Protein AF-A0A017STV8-F1 (afdb_monomer)

Foldseek 3Di:
DDPVVVVVVVVVVVVVVVVVVVVVCVVPDDDDPPPDDDDDDDDDDDDDDDDDDDDDDDDDDDDDDDDDPPDDPVVVVVVVVVPPDDDDDDDDPDDPPPPDPDPDDPPPPPDCCVVVLQADPLLVVLLVLLVLLQLDVQLLVQLCVVLVHDADPVLSVQLNVLSVVLSVQLVVLSVCVSVVVDDPVRSSVSSVVSSVSSLVSQCVSRVHDSVSSSVSSNVSDDD

Secondary structure (DSSP, 8-state):
--HHHHHHHHHHHHHHHHHHHHHHHHHHSPPPP---------------------------------------HHHHHHHHHHS---S--PPPP------PPPPPPPPTT--THHHHH-S-HHHHHHHHHHHTT---HHHHHHHHHHHT-PPPHHHHHHHHHHHHHHHHHHHHHHHHHHTTSS-HHHHHHHHHHHHHHHHHHHHHHHTS-HHHHHHHHHTSS--

Sequence (223 aa):
MSERRRELVIGAVVVVAVLGGIAVWRAVAPEPMATGGAEETQGAAGRPGDRGGGRQDRGSEVGRGAGVEQESAADREERARKEAAPPGEAVPPEEPMIHMPAPPPPEEGAGDDFKESGVTRPLFDAKVALEGLMPSPARVDGAAKKLGKPLDEAARAKLKAAFDKHDEEAAQALASFRLKELSEEQAKRAVQAAEERYLKAAAEVFGSPAAEVKKALEEALPR

Radius of gyration: 33.88 Å; Cα contacts (8 Å, |Δi|>4): 123; chains: 1; bounding box: 46×96×99 Å

Mean predicted aligned error: 20.86 Å

Solvent-accessible surface area (backbone atoms only — not comparable to full-atom values): 14043 Å² total; pe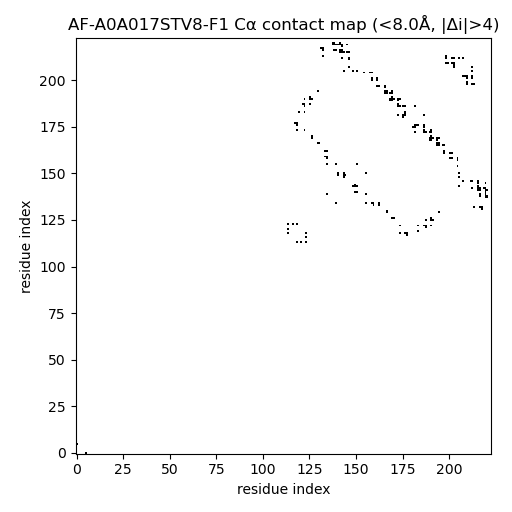r-residue (Å²): 132,59,70,72,59,52,54,53,50,53,53,51,52,51,52,50,52,53,53,50,51,51,52,52,46,63,73,67,52,74,79,77,78,80,82,76,76,86,84,91,75,91,81,80,91,85,85,90,84,84,91,83,87,80,87,84,86,87,78,89,85,87,82,88,79,82,90,74,85,80,79,52,77,66,62,58,56,57,53,60,65,71,74,70,73,83,89,85,79,82,84,75,82,81,71,82,77,76,81,70,75,76,73,77,76,76,61,92,84,77,53,65,63,58,74,72,60,72,58,55,67,74,50,49,54,53,50,50,56,49,58,64,57,58,74,42,73,65,29,49,51,34,19,20,60,74,70,75,43,85,72,56,70,69,50,50,51,50,47,40,55,42,42,57,52,27,52,48,53,25,50,51,27,53,50,36,32,70,72,64,77,32,53,72,71,55,23,42,50,44,32,52,50,22,44,52,51,31,36,48,53,42,12,62,69,67,71,42,59,40,70,59,46,50,51,28,37,61,65,26,51,89,130

Structure (mmCIF, N/CA/C/O backbone):
data_AF-A0A017STV8-F1
#
_entry.id   AF-A0A017STV8-F1
#
loop_
_atom_site.group_PDB
_atom_site.id
_atom_site.type_symbol
_atom_site.label_atom_id
_atom_site.label_alt_id
_atom_site.label_comp_id
_atom_site.label_asym_id
_atom_site.label_entity_id
_atom_site.label_seq_id
_atom_site.pdbx_PDB_ins_code
_atom_site.Cartn_x
_atom_site.Cartn_y
_atom_site.Cartn_z
_atom_site.occupancy
_atom_site.B_iso_or_equiv
_atom_site.auth_seq_id
_atom_site.auth_comp_id
_atom_site.auth_asym_id
_atom_site.auth_atom_id
_atom_site.pdbx_PDB_model_num
ATOM 1 N N . MET A 1 1 ? -10.899 -15.364 35.973 1.00 58.75 1 MET A N 1
ATOM 2 C CA . MET A 1 1 ? -10.093 -16.471 35.402 1.00 58.75 1 MET A CA 1
ATOM 3 C C . MET A 1 1 ? -8.650 -16.266 35.824 1.00 58.75 1 MET A C 1
ATOM 5 O O . MET A 1 1 ? -8.188 -15.140 35.715 1.00 58.75 1 MET A O 1
ATOM 9 N N . SER A 1 2 ? -7.971 -17.299 36.328 1.00 72.12 2 SER A N 1
ATOM 10 C CA . SER A 1 2 ? -6.548 -17.218 36.688 1.00 72.12 2 SER A CA 1
ATOM 11 C C . SER A 1 2 ? -5.669 -17.041 35.443 1.00 72.12 2 SER A C 1
ATOM 13 O O . SER A 1 2 ? -6.011 -17.554 34.377 1.00 72.12 2 SER A O 1
ATOM 15 N N . GLU A 1 3 ? -4.544 -16.336 35.569 1.00 73.25 3 GLU A N 1
ATOM 16 C CA . GLU A 1 3 ? -3.608 -16.046 34.464 1.00 73.25 3 GLU A CA 1
ATOM 17 C C . GLU A 1 3 ? -3.142 -17.320 33.740 1.00 73.25 3 GLU A C 1
ATOM 19 O O . GLU A 1 3 ? -3.191 -17.381 32.514 1.00 73.25 3 GLU A O 1
ATOM 24 N N . ARG A 1 4 ? -2.900 -18.410 34.482 1.00 71.50 4 ARG A N 1
ATOM 25 C CA . ARG A 1 4 ? -2.606 -19.743 33.915 1.00 71.50 4 ARG A CA 1
ATOM 26 C C . ARG A 1 4 ? -3.682 -20.280 32.967 1.00 71.50 4 ARG A C 1
ATOM 28 O O . ARG A 1 4 ? -3.367 -20.992 32.020 1.00 71.50 4 ARG A O 1
ATOM 35 N N . ARG A 1 5 ? -4.966 -19.979 33.202 1.00 72.81 5 ARG A N 1
ATOM 36 C CA . ARG A 1 5 ? -6.045 -20.419 32.297 1.00 72.81 5 ARG A CA 1
ATOM 37 C C . ARG A 1 5 ? -6.069 -19.601 31.008 1.00 72.81 5 ARG A C 1
ATOM 39 O O . ARG A 1 5 ? -6.456 -20.144 29.982 1.00 72.81 5 ARG A O 1
ATOM 46 N N . ARG A 1 6 ? -5.646 -18.332 31.040 1.00 70.56 6 ARG A N 1
ATOM 47 C CA . ARG A 1 6 ? -5.529 -17.507 29.827 1.00 70.56 6 ARG A CA 1
ATOM 48 C C . ARG A 1 6 ? -4.384 -17.988 28.941 1.00 70.56 6 ARG A C 1
ATOM 50 O O . ARG A 1 6 ? -4.595 -18.148 27.747 1.00 70.56 6 ARG A O 1
ATOM 57 N N . GLU A 1 7 ? -3.230 -18.299 29.525 1.00 73.69 7 GLU A N 1
ATOM 58 C CA . GLU A 1 7 ? -2.077 -18.835 28.783 1.00 73.69 7 GLU A CA 1
ATOM 59 C C . GLU A 1 7 ? -2.397 -20.169 28.096 1.00 73.69 7 GLU A C 1
ATOM 61 O O . GLU A 1 7 ? -2.091 -20.346 26.919 1.00 73.69 7 GLU A O 1
ATOM 66 N N . LEU A 1 8 ? -3.096 -21.075 28.789 1.00 77.81 8 LEU A N 1
ATOM 67 C CA . LEU A 1 8 ? -3.517 -22.358 28.216 1.00 77.81 8 LEU A CA 1
ATOM 68 C C . LEU A 1 8 ? -4.515 -22.195 27.063 1.00 77.81 8 LEU A C 1
ATOM 70 O O . LEU A 1 8 ? -4.417 -22.904 26.065 1.00 77.81 8 LEU A O 1
ATOM 74 N N . VAL A 1 9 ? -5.459 -21.256 27.175 1.00 76.31 9 VAL A N 1
ATOM 75 C CA . VAL A 1 9 ? -6.436 -20.988 26.109 1.00 76.31 9 VAL A CA 1
ATOM 76 C C . VAL A 1 9 ? -5.759 -20.356 24.896 1.00 76.31 9 VAL A C 1
ATOM 78 O O . VAL A 1 9 ? -6.018 -20.785 23.777 1.00 76.31 9 VAL A O 1
ATOM 81 N N . ILE A 1 10 ? -4.854 -19.396 25.098 1.00 78.81 10 ILE A N 1
ATOM 82 C CA . ILE A 1 10 ? -4.103 -18.776 23.998 1.00 78.81 10 ILE A CA 1
ATOM 83 C C . ILE A 1 10 ? -3.233 -19.827 23.298 1.00 78.81 10 ILE A C 1
ATOM 85 O O . ILE A 1 10 ? -3.268 -19.924 22.074 1.00 78.81 10 ILE A O 1
ATOM 89 N N . GLY A 1 11 ? -2.528 -20.672 24.058 1.00 77.00 11 GLY A N 1
ATOM 90 C CA . GLY A 1 11 ? -1.752 -21.781 23.500 1.00 77.00 11 GLY A CA 1
ATOM 91 C C . GLY A 1 11 ? -2.611 -22.748 22.681 1.00 77.00 11 GLY A C 1
ATOM 92 O O . GLY A 1 11 ? -2.247 -23.098 21.561 1.00 77.00 11 GLY A O 1
ATOM 93 N N . ALA A 1 12 ? -3.787 -23.123 23.191 1.00 75.94 12 ALA A N 1
ATOM 94 C CA . ALA A 1 12 ? -4.711 -24.007 22.484 1.00 75.94 12 ALA A CA 1
ATOM 95 C C . ALA A 1 12 ? -5.251 -23.379 21.186 1.00 75.94 12 ALA A C 1
ATOM 97 O O . ALA A 1 12 ? -5.291 -24.048 20.155 1.00 75.94 12 ALA A O 1
ATOM 98 N N . VAL A 1 13 ? -5.613 -22.093 21.206 1.00 76.94 13 VAL A N 1
ATOM 99 C CA . VAL A 1 13 ? -6.110 -21.375 20.020 1.00 76.94 13 VAL A CA 1
ATOM 100 C C . VAL A 1 13 ? -5.024 -21.261 18.948 1.00 76.94 13 VAL A C 1
ATOM 102 O O . VAL A 1 13 ? -5.303 -21.505 17.776 1.00 76.94 13 VAL A O 1
ATOM 105 N N . VAL A 1 14 ? -3.779 -20.965 19.334 1.00 81.44 14 VAL A N 1
ATOM 106 C CA . VAL A 1 14 ? -2.649 -20.895 18.393 1.00 81.44 14 VAL A CA 1
ATOM 107 C C . VAL A 1 14 ? -2.375 -22.261 17.758 1.00 81.44 14 VAL A C 1
ATOM 109 O O . VAL A 1 14 ? -2.210 -22.341 16.543 1.00 81.44 14 VAL A O 1
ATOM 112 N N . VAL A 1 15 ? -2.393 -23.347 18.538 1.00 81.38 15 VAL A N 1
ATOM 113 C CA . VAL A 1 15 ? -2.196 -24.709 18.006 1.00 81.38 15 VAL A CA 1
ATOM 114 C C . VAL A 1 15 ? -3.304 -25.089 17.020 1.00 81.38 15 VAL A C 1
ATOM 116 O O . VAL A 1 15 ? -3.011 -25.615 15.947 1.00 81.38 15 VAL A O 1
ATOM 119 N N . VAL A 1 16 ? -4.566 -24.778 17.333 1.00 78.00 16 VAL A N 1
ATOM 120 C CA . VAL A 1 16 ? -5.700 -25.052 16.434 1.00 78.00 16 VAL A CA 1
ATOM 121 C C . VAL A 1 16 ? -5.615 -24.216 15.153 1.00 78.00 16 VAL A C 1
ATOM 123 O O . VAL A 1 16 ? -5.856 -24.750 14.072 1.00 78.00 16 VAL A O 1
ATOM 126 N N . ALA A 1 17 ? -5.208 -22.947 15.237 1.00 75.62 17 ALA A N 1
ATOM 127 C CA . ALA A 1 17 ? -5.031 -22.090 14.064 1.00 75.62 17 ALA A CA 1
ATOM 128 C C . ALA A 1 17 ? -3.901 -22.583 13.142 1.00 75.62 17 ALA A C 1
ATOM 130 O O . ALA A 1 17 ? -4.069 -22.612 11.922 1.00 75.62 17 ALA A O 1
ATOM 131 N N . VAL A 1 18 ? -2.775 -23.036 13.707 1.00 79.94 18 VAL A N 1
ATOM 132 C CA . VAL A 1 18 ? -1.656 -23.597 12.930 1.00 79.94 18 VAL A CA 1
ATOM 133 C C . VAL A 1 18 ? -2.055 -24.913 12.261 1.00 79.94 18 VAL A C 1
ATOM 135 O O . VAL A 1 18 ? -1.817 -25.091 11.067 1.00 79.94 18 VAL A O 1
ATOM 138 N N . LEU A 1 19 ? -2.708 -25.824 12.989 1.00 76.75 19 LEU A N 1
ATOM 139 C CA . LEU A 1 19 ? -3.154 -27.103 12.426 1.00 76.75 19 LEU A CA 1
ATOM 140 C C . LEU A 1 19 ? -4.256 -26.919 11.370 1.00 76.75 19 LEU A C 1
ATOM 142 O O . LEU A 1 19 ? -4.227 -27.591 10.339 1.00 76.75 19 LEU A O 1
ATOM 146 N N . GLY A 1 20 ? -5.176 -25.972 11.579 1.00 74.75 20 GLY A N 1
ATOM 147 C CA . GLY A 1 20 ? -6.181 -25.587 10.586 1.00 74.75 20 GLY A CA 1
ATOM 148 C C . GLY A 1 20 ? -5.554 -25.002 9.318 1.00 74.75 20 GLY A C 1
ATOM 149 O O . GLY A 1 20 ? -5.915 -25.405 8.215 1.00 74.75 20 GLY A O 1
ATOM 150 N N . GLY A 1 21 ? -4.549 -24.130 9.462 1.00 68.38 21 GLY A N 1
ATOM 151 C CA . GLY A 1 21 ? -3.792 -23.581 8.333 1.00 68.38 21 GLY A CA 1
ATOM 152 C C . GLY A 1 21 ? -3.053 -24.651 7.521 1.00 68.38 21 GLY A C 1
ATOM 153 O O . GLY A 1 21 ? -3.076 -24.609 6.292 1.00 68.38 21 GLY A O 1
ATOM 154 N N . ILE A 1 22 ? -2.466 -25.656 8.182 1.00 68.25 22 ILE A N 1
ATOM 155 C CA . ILE A 1 22 ? -1.801 -26.790 7.513 1.00 68.25 22 ILE A CA 1
ATOM 156 C C . ILE A 1 22 ? -2.812 -27.660 6.753 1.00 68.25 22 ILE A C 1
ATOM 158 O O . ILE A 1 22 ? -2.518 -28.104 5.643 1.00 68.25 22 ILE A O 1
ATOM 162 N N . ALA A 1 23 ? -3.997 -27.898 7.320 1.00 67.12 23 ALA A N 1
ATOM 163 C CA . ALA A 1 23 ? -5.045 -28.682 6.668 1.00 67.12 23 ALA A CA 1
ATOM 164 C C . ALA A 1 23 ? -5.588 -27.983 5.411 1.00 67.12 23 ALA A C 1
ATOM 166 O O . ALA A 1 23 ? -5.724 -28.619 4.367 1.00 67.12 23 ALA A O 1
ATOM 167 N N . VAL A 1 24 ? -5.820 -26.668 5.481 1.00 70.75 24 VAL A N 1
ATOM 168 C CA . VAL A 1 24 ? -6.244 -25.863 4.324 1.00 70.75 24 VAL A CA 1
ATOM 169 C C . VAL A 1 24 ? -5.138 -25.802 3.267 1.00 70.75 24 VAL A C 1
ATOM 171 O O . VAL A 1 24 ? -5.414 -25.990 2.086 1.00 70.75 24 VAL A O 1
ATOM 174 N N . TRP A 1 25 ? -3.874 -25.636 3.667 1.00 67.25 25 TRP A N 1
ATOM 175 C CA . TRP A 1 25 ? -2.748 -25.656 2.728 1.00 67.25 25 TRP A CA 1
ATOM 176 C C . TRP A 1 25 ? -2.579 -27.021 2.045 1.00 67.25 25 TRP A C 1
ATOM 178 O O . TRP A 1 25 ? -2.342 -27.071 0.845 1.00 67.25 25 TRP A O 1
ATOM 188 N N . ARG A 1 26 ? -2.782 -28.136 2.760 1.00 61.84 26 ARG A N 1
ATOM 189 C CA . ARG A 1 26 ? -2.798 -29.495 2.182 1.00 61.84 26 ARG A CA 1
ATOM 190 C C . ARG A 1 26 ? -3.967 -29.727 1.219 1.00 61.84 26 ARG A C 1
ATOM 192 O O . ARG A 1 26 ? -3.798 -30.493 0.282 1.00 61.84 26 ARG A O 1
ATOM 199 N N . ALA A 1 27 ? -5.115 -29.089 1.442 1.00 64.12 27 ALA A N 1
ATOM 200 C CA . ALA A 1 27 ? -6.277 -29.189 0.557 1.00 64.12 27 ALA A CA 1
ATOM 201 C C . ALA A 1 27 ? -6.159 -28.311 -0.705 1.00 64.12 27 ALA A C 1
ATOM 203 O O . ALA A 1 27 ? -6.813 -28.591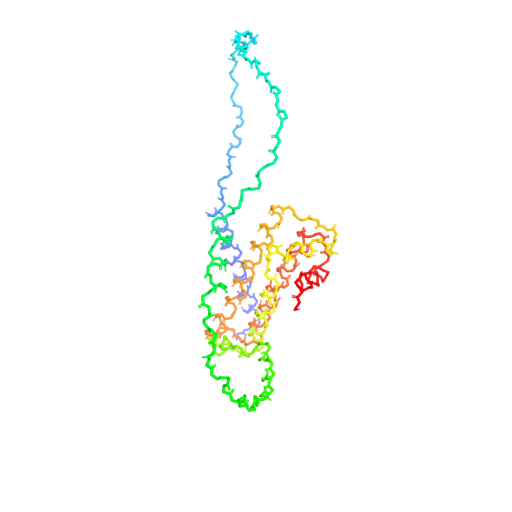 -1.703 1.00 64.12 27 ALA A O 1
ATOM 204 N N . VAL A 1 28 ? -5.337 -27.256 -0.657 1.00 63.16 28 VAL A N 1
ATOM 205 C CA . VAL A 1 28 ? -5.148 -26.285 -1.753 1.00 63.16 28 VAL A CA 1
ATOM 206 C C . VAL A 1 28 ? -3.804 -26.467 -2.472 1.00 63.16 28 VAL A C 1
ATOM 208 O O . VAL A 1 28 ? -3.590 -25.902 -3.543 1.00 63.16 28 VAL A O 1
ATOM 211 N N . ALA A 1 29 ? -2.889 -27.270 -1.925 1.00 44.31 29 ALA A N 1
ATOM 212 C CA . ALA A 1 29 ? -1.638 -27.594 -2.590 1.00 44.31 29 ALA A CA 1
ATOM 213 C C . ALA A 1 29 ? -1.924 -28.379 -3.887 1.00 44.31 29 ALA A C 1
ATOM 215 O O . ALA A 1 29 ? -2.549 -29.440 -3.821 1.00 44.31 29 ALA A O 1
ATOM 216 N N . PRO A 1 30 ? -1.470 -27.897 -5.060 1.00 47.97 30 PRO A N 1
ATOM 217 C CA . PRO A 1 30 ? -1.533 -28.676 -6.288 1.00 47.97 30 PRO A CA 1
ATOM 218 C C . PRO A 1 30 ? -0.707 -29.952 -6.111 1.00 47.97 30 PRO A C 1
ATOM 220 O O . PRO A 1 30 ? 0.369 -29.915 -5.505 1.00 47.97 30 PRO A O 1
ATOM 223 N N . GLU A 1 31 ? -1.223 -31.076 -6.611 1.00 48.03 31 GLU A N 1
ATOM 224 C CA . GLU A 1 31 ? -0.535 -32.362 -6.528 1.00 48.03 31 GLU A CA 1
ATOM 225 C C . GLU A 1 31 ? 0.915 -32.219 -7.016 1.00 48.03 31 GLU A C 1
ATOM 227 O O . GLU A 1 31 ? 1.151 -31.667 -8.098 1.00 48.03 31 GLU A O 1
ATOM 232 N N . PRO A 1 32 ? 1.913 -32.689 -6.247 1.00 48.59 32 PRO A N 1
ATOM 233 C CA . PRO A 1 32 ? 3.258 -32.789 -6.773 1.00 48.59 32 PRO A CA 1
ATOM 234 C C . PRO A 1 32 ? 3.206 -33.792 -7.923 1.00 48.59 32 PRO A C 1
ATOM 236 O O . PRO A 1 32 ? 2.890 -34.962 -7.705 1.00 48.59 32 PRO A O 1
ATOM 239 N N . MET A 1 33 ? 3.502 -33.334 -9.145 1.00 43.72 33 MET A N 1
ATOM 240 C CA . MET A 1 33 ? 3.740 -34.234 -10.267 1.00 43.72 33 MET A CA 1
ATOM 241 C C . MET A 1 33 ? 4.703 -35.319 -9.797 1.00 43.72 33 MET A C 1
ATOM 243 O O . MET A 1 33 ? 5.828 -35.027 -9.385 1.00 43.72 33 MET A O 1
ATOM 247 N N . ALA A 1 34 ? 4.230 -36.561 -9.833 1.00 42.94 34 ALA A N 1
ATOM 248 C CA . ALA A 1 34 ? 5.051 -37.726 -9.613 1.00 42.94 34 ALA A CA 1
ATOM 249 C C . ALA A 1 34 ? 6.204 -37.689 -10.622 1.00 42.94 34 ALA A C 1
ATOM 251 O O . ALA A 1 34 ? 6.032 -37.976 -11.806 1.00 42.94 34 ALA A O 1
ATOM 252 N N . THR A 1 35 ? 7.397 -37.339 -10.152 1.00 45.78 35 THR A N 1
ATOM 253 C CA . THR A 1 35 ? 8.653 -37.721 -10.788 1.00 45.78 35 THR A CA 1
ATOM 254 C C . THR A 1 35 ? 8.794 -39.234 -10.638 1.00 45.78 35 THR A C 1
ATOM 256 O O . THR A 1 35 ? 9.488 -39.742 -9.761 1.00 45.78 35 THR A O 1
ATOM 259 N N . GLY A 1 36 ? 8.065 -39.963 -11.485 1.00 37.47 36 GLY A N 1
ATOM 260 C CA . GLY A 1 36 ? 8.250 -41.388 -11.703 1.00 37.47 36 GLY A CA 1
ATOM 261 C C . GLY A 1 36 ? 9.580 -41.605 -12.410 1.00 37.47 36 GLY A C 1
ATOM 262 O O . GLY A 1 36 ? 9.735 -41.275 -13.584 1.00 37.47 36 GLY A O 1
ATOM 263 N N . GLY A 1 37 ? 10.557 -42.114 -11.667 1.00 32.91 37 GLY A N 1
ATOM 264 C CA . GLY A 1 37 ? 11.769 -42.670 -12.239 1.00 32.91 37 GLY A CA 1
ATOM 265 C C . GLY A 1 37 ? 11.494 -43.993 -12.957 1.00 32.91 37 GLY A C 1
ATOM 266 O O . GLY A 1 37 ? 10.665 -44.778 -12.513 1.00 32.91 37 GLY A O 1
ATOM 267 N N . ALA A 1 38 ? 12.270 -44.203 -14.021 1.00 36.31 38 ALA A N 1
ATOM 268 C CA . ALA A 1 38 ? 12.688 -45.479 -14.598 1.00 36.31 38 ALA A CA 1
ATOM 269 C C . ALA A 1 38 ? 11.597 -46.478 -15.032 1.00 36.31 38 ALA A C 1
ATOM 271 O O . ALA A 1 38 ? 11.173 -47.324 -14.255 1.00 36.31 38 ALA A O 1
ATOM 272 N N . GLU A 1 39 ? 11.335 -46.517 -16.341 1.00 34.69 39 GLU A N 1
ATOM 273 C CA . GLU A 1 39 ? 11.350 -47.794 -17.058 1.00 34.69 39 GLU A CA 1
ATOM 274 C C . GLU A 1 39 ? 12.151 -47.654 -18.357 1.00 34.69 39 GLU A C 1
ATOM 276 O O . GLU A 1 39 ? 11.997 -46.728 -19.153 1.00 34.69 39 GLU A O 1
ATOM 281 N N . GLU A 1 40 ? 13.097 -48.572 -18.478 1.00 40.97 40 GLU A N 1
ATOM 282 C CA . GLU A 1 40 ? 14.093 -48.730 -19.514 1.00 40.97 40 GLU A CA 1
ATOM 283 C C . GLU A 1 40 ? 13.490 -49.617 -20.609 1.00 40.97 40 GLU A C 1
ATOM 285 O O . GLU A 1 40 ? 13.284 -50.807 -20.398 1.00 40.97 40 GLU A O 1
ATOM 290 N N . THR A 1 41 ? 13.225 -49.068 -21.795 1.00 40.69 41 THR A N 1
ATOM 291 C CA . THR A 1 41 ? 13.050 -49.886 -23.004 1.00 40.69 41 THR A CA 1
ATOM 292 C C . THR A 1 41 ? 13.840 -49.295 -24.159 1.00 40.69 41 THR A C 1
ATOM 294 O O . THR A 1 41 ? 13.550 -48.213 -24.670 1.00 40.69 41 THR A O 1
ATOM 297 N N . GLN A 1 42 ? 14.864 -50.051 -24.544 1.00 37.84 42 GLN A N 1
ATOM 298 C CA . GLN A 1 42 ? 15.631 -49.950 -25.778 1.00 37.84 42 GLN A CA 1
ATOM 299 C C . GLN A 1 42 ? 14.721 -49.961 -27.016 1.00 37.84 42 GLN A C 1
ATOM 301 O O . GLN A 1 42 ? 13.772 -50.739 -27.082 1.00 37.84 42 GLN A O 1
ATOM 306 N N . GLY A 1 43 ? 15.067 -49.171 -28.040 1.00 33.38 43 GLY A N 1
ATOM 307 C CA . GLY A 1 43 ? 14.382 -49.231 -29.334 1.00 33.38 43 GLY A CA 1
ATOM 308 C C . GLY A 1 43 ? 14.851 -48.230 -30.395 1.00 33.38 43 GLY A C 1
ATOM 309 O O . GLY A 1 43 ? 14.136 -47.291 -30.699 1.00 33.38 43 GLY A O 1
ATOM 310 N N . ALA A 1 44 ? 16.038 -48.473 -30.958 1.00 33.97 44 ALA A N 1
ATOM 311 C CA . ALA A 1 44 ? 16.446 -48.240 -32.356 1.00 33.97 44 ALA A CA 1
ATOM 312 C C . ALA A 1 44 ? 16.243 -46.870 -33.067 1.00 33.97 44 ALA A C 1
ATOM 314 O O . ALA A 1 44 ? 15.163 -46.494 -33.499 1.00 33.97 44 ALA A O 1
ATOM 315 N N . ALA A 1 45 ? 17.392 -46.241 -33.344 1.00 39.53 45 ALA A N 1
ATOM 316 C CA . ALA A 1 45 ? 17.893 -45.827 -34.665 1.00 39.53 45 ALA A CA 1
ATOM 317 C C . ALA A 1 45 ? 16.951 -45.172 -35.706 1.00 39.53 45 ALA A C 1
ATOM 319 O O . ALA A 1 45 ? 16.128 -45.824 -36.338 1.00 39.53 45 ALA A O 1
ATOM 320 N N . GLY A 1 46 ? 17.278 -43.922 -36.061 1.00 32.94 46 GLY A N 1
ATOM 321 C CA . GLY A 1 46 ? 16.926 -43.307 -37.346 1.00 32.94 46 GLY A CA 1
ATOM 322 C C . GLY A 1 46 ? 17.493 -41.890 -37.482 1.00 32.94 46 GLY A C 1
ATOM 323 O O . GLY A 1 46 ? 16.986 -40.959 -36.868 1.00 32.94 46 GLY A O 1
ATOM 324 N N . ARG A 1 47 ? 18.580 -41.727 -38.250 1.00 38.41 47 ARG A N 1
ATOM 325 C CA . ARG A 1 47 ? 19.210 -40.432 -38.587 1.00 38.41 47 ARG A CA 1
ATOM 326 C C . ARG A 1 47 ? 18.560 -39.798 -39.841 1.00 38.41 47 ARG A C 1
ATOM 328 O O . ARG A 1 47 ? 17.868 -40.499 -40.573 1.00 38.41 47 ARG A O 1
ATOM 335 N N . PRO A 1 48 ? 18.796 -38.492 -40.091 1.00 49.03 48 PRO A N 1
ATOM 336 C CA . PRO A 1 48 ? 17.999 -37.633 -40.966 1.00 49.03 48 PRO A CA 1
ATOM 337 C C . PRO A 1 48 ? 18.434 -37.691 -42.436 1.00 49.03 48 PRO A C 1
ATOM 339 O O . PRO A 1 48 ? 19.598 -37.964 -42.732 1.00 49.03 48 PRO A O 1
ATOM 342 N N . GLY A 1 49 ? 17.524 -37.338 -43.348 1.00 36.06 49 GLY A N 1
ATOM 343 C CA . GLY A 1 49 ? 17.852 -37.178 -44.761 1.00 36.06 49 GLY A CA 1
ATOM 344 C C . GLY A 1 49 ? 16.702 -36.675 -45.637 1.00 36.06 49 GLY A C 1
ATOM 345 O O . GLY A 1 49 ? 15.687 -37.339 -45.774 1.00 36.06 49 GLY A O 1
ATOM 346 N N . ASP A 1 50 ? 16.982 -35.539 -46.277 1.00 33.84 50 ASP A N 1
ATOM 347 C CA . ASP A 1 50 ? 16.615 -35.140 -47.642 1.00 33.84 50 ASP A CA 1
ATOM 348 C C . ASP A 1 50 ? 15.249 -34.514 -48.013 1.00 33.84 50 ASP A C 1
ATOM 350 O O . ASP A 1 50 ? 14.230 -35.165 -48.197 1.00 33.84 50 ASP A O 1
ATOM 354 N N . ARG A 1 51 ? 15.362 -33.197 -48.271 1.00 37.84 51 ARG A N 1
ATOM 355 C CA . ARG A 1 51 ? 15.190 -32.493 -49.563 1.00 37.84 51 ARG A CA 1
ATOM 356 C C . ARG A 1 51 ? 13.837 -32.487 -50.286 1.00 37.84 51 ARG A C 1
ATOM 358 O O . ARG A 1 51 ? 13.368 -33.479 -50.821 1.00 37.84 51 ARG A O 1
ATOM 365 N N . GLY A 1 52 ? 13.440 -31.246 -50.576 1.00 35.00 52 GLY A N 1
ATOM 366 C CA . GLY A 1 52 ? 12.732 -30.806 -51.783 1.00 35.00 52 GLY A CA 1
ATOM 367 C C . GLY A 1 52 ? 11.848 -29.606 -51.436 1.00 35.00 52 GLY A C 1
ATOM 368 O O . GLY A 1 52 ? 11.009 -29.730 -50.563 1.00 35.00 52 GLY A O 1
ATOM 369 N N . GLY A 1 53 ? 11.982 -28.396 -51.976 1.00 32.03 53 GLY A N 1
ATOM 370 C CA . GLY A 1 53 ? 12.604 -27.952 -53.219 1.00 32.03 53 GLY A CA 1
ATOM 371 C C . GLY A 1 53 ? 11.593 -27.087 -53.988 1.00 32.03 53 GLY A C 1
ATOM 372 O O . GLY A 1 53 ? 10.509 -27.562 -54.294 1.00 32.03 53 GLY A O 1
ATOM 373 N N . GLY A 1 54 ? 11.962 -25.837 -54.292 1.00 34.41 54 GLY A N 1
ATOM 374 C CA . GLY A 1 54 ? 11.208 -24.868 -55.116 1.00 34.41 54 GLY A CA 1
ATOM 375 C C . GLY A 1 54 ? 11.223 -23.480 -54.458 1.00 34.41 54 GLY A C 1
ATOM 376 O O . GLY A 1 54 ? 10.550 -23.300 -53.456 1.00 34.41 54 GLY A O 1
ATOM 377 N N . ARG A 1 55 ? 12.097 -22.506 -54.795 1.00 38.31 55 ARG A N 1
ATOM 378 C CA . ARG A 1 55 ? 12.208 -21.712 -56.054 1.00 38.31 55 ARG A CA 1
ATOM 379 C C . ARG A 1 55 ? 10.826 -21.331 -56.599 1.00 38.31 55 ARG A C 1
ATOM 381 O O . ARG A 1 55 ? 9.983 -22.201 -56.699 1.00 38.31 55 ARG A O 1
ATOM 388 N N . GLN A 1 56 ? 10.528 -20.120 -57.047 1.00 42.53 56 GLN A N 1
ATOM 389 C CA . GLN A 1 56 ? 11.247 -18.878 -57.344 1.00 42.53 56 GLN A CA 1
ATOM 390 C C . GLN A 1 56 ? 10.119 -17.854 -57.595 1.00 42.53 56 GLN A C 1
ATOM 392 O O . GLN A 1 56 ? 9.075 -18.257 -58.086 1.00 42.53 56 GLN A O 1
ATOM 397 N N . ASP A 1 57 ? 10.307 -16.565 -57.316 1.00 39.41 57 ASP A N 1
ATOM 398 C CA . ASP A 1 57 ? 10.323 -15.608 -58.426 1.00 39.41 57 ASP A CA 1
ATOM 399 C C . ASP A 1 57 ? 10.742 -14.204 -57.997 1.00 39.41 57 ASP A C 1
ATOM 401 O O . ASP A 1 57 ? 10.345 -13.668 -56.964 1.00 39.41 57 ASP A O 1
ATOM 405 N N . ARG A 1 58 ? 11.618 -13.644 -58.831 1.00 43.81 58 ARG A N 1
ATOM 406 C CA . ARG A 1 58 ? 11.984 -12.234 -58.876 1.00 43.81 58 ARG A CA 1
ATOM 407 C C . ARG A 1 58 ? 11.224 -11.597 -60.035 1.00 43.81 58 ARG A C 1
ATOM 409 O O . ARG A 1 58 ? 11.245 -12.133 -61.135 1.00 43.81 58 ARG A O 1
ATOM 416 N N . GLY A 1 59 ? 10.754 -10.381 -59.813 1.00 33.88 59 GLY A N 1
ATOM 417 C CA . GLY A 1 59 ? 10.622 -9.317 -60.810 1.00 33.88 59 GLY A CA 1
ATOM 418 C C . GLY A 1 59 ? 10.493 -8.024 -60.006 1.00 33.88 59 GLY A C 1
ATOM 419 O O . GLY A 1 59 ? 9.560 -7.898 -59.229 1.00 33.88 59 GLY A O 1
ATOM 420 N N . SER A 1 60 ? 11.536 -7.204 -59.854 1.00 41.03 60 SER A N 1
ATOM 421 C CA . SER A 1 60 ? 12.026 -6.217 -60.827 1.00 41.03 60 SER A CA 1
ATOM 422 C C . SER A 1 60 ? 10.894 -5.405 -61.448 1.00 41.03 60 SER A C 1
ATOM 424 O O . SER A 1 60 ? 10.291 -5.883 -62.394 1.00 41.03 60 SER A O 1
ATOM 426 N N . GLU A 1 61 ? 10.683 -4.172 -60.981 1.00 42.84 61 GLU A N 1
ATOM 427 C CA . GLU A 1 61 ? 10.729 -3.002 -61.866 1.00 42.84 61 GLU A CA 1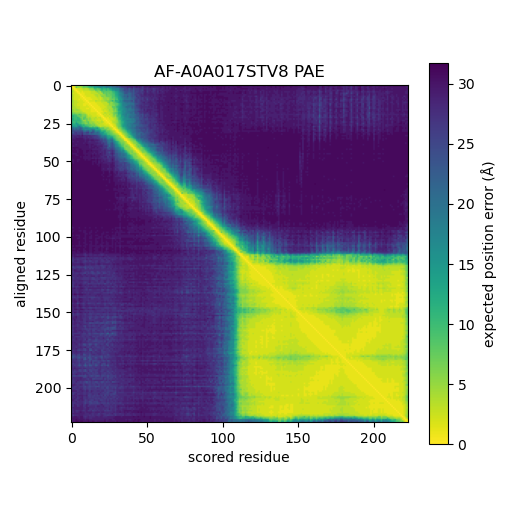
ATOM 428 C C . GLU A 1 61 ? 10.773 -1.671 -61.103 1.00 42.84 61 GLU A C 1
ATOM 430 O O . GLU A 1 61 ? 10.342 -1.532 -59.961 1.00 42.84 61 GLU A O 1
ATOM 435 N N . VAL A 1 62 ? 11.413 -0.719 -61.769 1.00 40.09 62 VAL A N 1
ATOM 436 C CA . VAL A 1 62 ? 11.792 0.628 -61.351 1.00 40.09 62 VAL A CA 1
ATOM 437 C C . VAL A 1 62 ? 10.669 1.600 -61.719 1.00 40.09 62 VAL A C 1
ATOM 439 O O . VAL A 1 62 ? 10.110 1.487 -62.803 1.00 40.09 62 VAL A O 1
ATOM 442 N N . GLY A 1 63 ? 10.412 2.625 -60.899 1.00 36.00 63 GLY A N 1
ATOM 443 C CA . GLY A 1 63 ? 9.551 3.742 -61.304 1.00 36.00 63 GLY A CA 1
ATOM 444 C C . GLY A 1 63 ? 9.619 4.949 -60.370 1.00 36.00 63 GLY A C 1
ATOM 445 O O . GLY A 1 63 ? 8.974 4.973 -59.330 1.00 36.00 63 GLY A O 1
ATOM 446 N N . ARG A 1 64 ? 10.399 5.967 -60.756 1.00 37.69 64 ARG A N 1
ATOM 447 C CA . ARG A 1 64 ? 10.305 7.347 -60.244 1.00 37.69 64 ARG A CA 1
ATOM 448 C C . ARG A 1 64 ? 9.002 7.985 -60.736 1.00 37.69 64 ARG A C 1
ATOM 450 O O . ARG A 1 64 ? 8.705 7.853 -61.919 1.00 37.69 64 ARG A O 1
ATOM 457 N N . GLY A 1 65 ? 8.361 8.819 -59.916 1.00 34.25 65 GLY A N 1
ATOM 458 C CA . GLY A 1 65 ? 7.518 9.896 -60.442 1.00 34.25 65 GLY A CA 1
ATOM 459 C C . GLY A 1 65 ? 6.444 10.440 -59.503 1.00 34.25 65 GLY A C 1
ATOM 460 O O . GLY A 1 65 ? 5.524 9.721 -59.155 1.00 34.25 65 GLY A O 1
ATOM 461 N N . ALA A 1 66 ? 6.562 11.744 -59.235 1.00 34.03 66 ALA A N 1
ATOM 462 C CA . ALA A 1 66 ? 5.494 12.726 -59.025 1.00 34.03 66 ALA A CA 1
ATOM 463 C C . ALA A 1 66 ? 4.582 12.590 -57.792 1.00 34.03 66 ALA A C 1
ATOM 465 O O . ALA A 1 66 ? 3.756 11.693 -57.671 1.00 34.03 66 ALA A O 1
ATOM 466 N N . GLY A 1 67 ? 4.699 13.589 -56.911 1.00 44.78 67 GLY A N 1
ATOM 467 C CA . GLY A 1 67 ? 3.745 13.841 -55.845 1.00 44.78 67 GLY A CA 1
ATOM 468 C C . GLY A 1 67 ? 2.363 14.195 -56.384 1.00 44.78 67 GLY A C 1
ATOM 469 O O . GLY A 1 67 ? 2.224 14.918 -57.369 1.00 44.78 67 GLY A O 1
ATOM 470 N N . VAL A 1 68 ? 1.357 13.695 -55.681 1.00 40.09 68 VAL A N 1
ATOM 471 C CA . VAL A 1 68 ? 0.006 14.241 -55.650 1.00 40.09 68 VAL A CA 1
ATOM 472 C C . VAL A 1 68 ? -0.409 14.153 -54.189 1.00 40.09 68 VAL A C 1
ATOM 474 O O . VAL A 1 68 ? -0.576 13.058 -53.653 1.00 40.09 68 VAL A O 1
ATOM 477 N N . GLU A 1 69 ? -0.481 15.305 -53.527 1.00 48.06 69 GLU A N 1
ATOM 478 C CA . GLU A 1 69 ? -1.110 15.422 -52.217 1.00 48.06 69 GLU A CA 1
ATOM 479 C C . GLU A 1 69 ? -2.573 15.002 -52.370 1.00 48.06 69 GLU A C 1
ATOM 481 O O . GLU A 1 69 ? -3.332 15.578 -53.151 1.00 48.06 69 GLU A O 1
ATOM 486 N N . GLN A 1 70 ? -2.952 13.935 -51.674 1.00 44.12 70 GLN A N 1
ATOM 487 C CA . GLN A 1 70 ? -4.340 13.524 -51.560 1.00 44.12 70 GLN A CA 1
ATOM 488 C C . GLN A 1 70 ? -5.008 14.468 -50.556 1.00 44.12 70 GLN A C 1
ATOM 490 O O . GLN A 1 70 ? -4.947 14.253 -49.348 1.00 44.12 70 GLN A O 1
ATOM 495 N N . GLU A 1 71 ? -5.592 15.549 -51.073 1.00 46.97 71 GLU A N 1
ATOM 496 C CA . GLU A 1 71 ? -6.447 16.465 -50.316 1.00 46.97 71 GLU A CA 1
ATOM 497 C C . GLU A 1 71 ? -7.637 15.669 -49.754 1.00 46.97 71 GLU A C 1
ATOM 499 O O . GLU A 1 71 ? -8.386 15.015 -50.493 1.00 46.97 71 GLU A O 1
ATOM 504 N N . SER A 1 72 ? -7.762 15.651 -48.428 1.00 50.66 72 SER A N 1
ATOM 505 C CA . SER A 1 72 ? -8.782 14.877 -47.726 1.00 50.66 72 SER A CA 1
ATOM 506 C C . SER A 1 72 ? -10.150 15.529 -47.910 1.00 50.66 72 SER A C 1
ATOM 508 O O . SER A 1 72 ? -10.287 16.749 -47.934 1.00 50.66 72 SER A O 1
ATOM 510 N N . ALA A 1 73 ? -11.207 14.717 -47.961 1.00 52.47 73 ALA A N 1
ATOM 511 C CA . ALA A 1 73 ? -12.591 15.193 -47.975 1.00 52.47 73 ALA A CA 1
ATOM 512 C C . ALA A 1 73 ? -12.941 16.104 -46.773 1.00 52.47 73 ALA A C 1
ATOM 514 O O . ALA A 1 73 ? -13.902 16.866 -46.855 1.00 52.47 73 ALA A O 1
ATOM 515 N N . ALA A 1 74 ? -12.138 16.072 -45.702 1.00 54.97 74 ALA A N 1
ATOM 516 C CA . ALA A 1 74 ? -12.254 16.967 -44.552 1.00 54.97 74 ALA A CA 1
ATOM 517 C C . ALA A 1 74 ? -11.924 18.439 -44.887 1.00 54.97 74 ALA A C 1
ATOM 519 O O . ALA A 1 74 ? -12.582 19.340 -44.367 1.00 54.97 74 ALA A O 1
ATOM 520 N N . ASP A 1 75 ? -10.989 18.695 -45.811 1.00 49.97 75 ASP A N 1
ATOM 521 C CA . ASP A 1 75 ? -10.562 20.058 -46.170 1.00 49.97 75 ASP A CA 1
ATOM 522 C C . ASP A 1 75 ? -11.629 20.802 -46.996 1.00 49.97 75 ASP A C 1
ATOM 524 O O . ASP A 1 75 ? -11.775 22.027 -46.914 1.00 49.97 75 ASP A O 1
ATOM 528 N N . ARG A 1 76 ? -12.466 20.063 -47.740 1.00 55.97 76 ARG A N 1
ATOM 529 C CA . ARG A 1 76 ? -13.618 20.635 -48.461 1.00 55.97 76 ARG A CA 1
ATOM 530 C C . ARG A 1 76 ? -14.762 21.033 -47.534 1.00 55.97 76 ARG A C 1
ATOM 532 O O . ARG A 1 76 ? -15.458 22.006 -47.825 1.00 55.97 76 ARG A O 1
ATOM 539 N N . GLU A 1 77 ? -14.962 20.311 -46.434 1.00 54.94 77 GLU A N 1
ATOM 540 C CA . GLU A 1 77 ? -16.063 20.590 -45.509 1.00 54.94 77 GLU A CA 1
ATOM 541 C C . GLU A 1 77 ? -15.785 21.834 -44.648 1.00 54.94 77 GLU A C 1
ATOM 543 O O . GLU A 1 77 ? -16.703 22.604 -44.357 1.00 54.94 77 GLU A O 1
ATOM 548 N N . GLU A 1 78 ? -14.518 22.106 -44.316 1.00 54.50 78 GLU A N 1
ATOM 549 C CA . GLU A 1 78 ? -14.141 23.324 -43.589 1.00 54.50 78 GLU A CA 1
ATOM 550 C C . GLU A 1 78 ? -14.242 24.585 -44.467 1.00 54.50 78 GLU A C 1
ATOM 552 O O . GLU A 1 78 ? -14.680 25.643 -43.997 1.00 54.50 78 GLU A O 1
ATOM 557 N N . ARG A 1 79 ? -13.919 24.481 -45.765 1.00 53.28 79 ARG A N 1
ATOM 558 C CA . ARG A 1 79 ? -14.035 25.609 -46.706 1.00 53.28 79 ARG A CA 1
ATOM 559 C C . ARG A 1 79 ? -15.488 26.012 -46.966 1.00 53.28 79 ARG A C 1
ATOM 561 O O . ARG A 1 79 ? -15.786 27.203 -46.992 1.00 53.28 79 ARG A O 1
ATOM 568 N N . ALA A 1 80 ? -16.400 25.043 -47.049 1.00 54.41 80 ALA A N 1
ATOM 569 C CA . ALA A 1 80 ? -17.827 25.305 -47.249 1.00 54.41 80 ALA A CA 1
ATOM 570 C C . ALA A 1 80 ? -18.482 26.042 -46.062 1.00 54.41 80 ALA A C 1
ATOM 572 O O . ALA A 1 80 ? -19.435 26.795 -46.255 1.00 54.41 80 ALA A O 1
ATOM 573 N N . ARG A 1 81 ? -17.961 25.876 -44.836 1.00 56.47 81 ARG A N 1
ATOM 574 C CA . ARG A 1 81 ? -18.480 26.574 -43.643 1.00 56.47 81 ARG A CA 1
ATOM 575 C C . ARG A 1 81 ? -17.979 28.015 -43.517 1.00 56.47 81 ARG A C 1
ATOM 577 O O . ARG A 1 81 ? -18.648 28.822 -42.878 1.00 56.47 81 ARG A O 1
ATOM 584 N N . LYS A 1 82 ? -16.838 28.356 -44.129 1.00 50.84 82 LYS A N 1
ATOM 585 C CA . LYS A 1 82 ? -16.256 29.713 -44.083 1.00 50.84 82 LYS A CA 1
ATOM 586 C C . LYS A 1 82 ? -16.794 30.660 -45.166 1.00 50.84 82 LYS A C 1
ATOM 588 O O . LYS A 1 82 ? -16.680 31.867 -44.994 1.00 50.84 82 LYS A O 1
ATOM 593 N N . GLU A 1 83 ? -17.428 30.153 -46.226 1.00 52.75 83 GLU A N 1
ATOM 594 C CA . GLU A 1 83 ? -18.014 30.982 -47.301 1.00 52.75 83 GLU A CA 1
ATOM 595 C C . GLU A 1 83 ? -19.523 31.274 -47.147 1.00 52.75 83 GLU A C 1
ATOM 597 O O . GLU A 1 83 ? -20.093 31.991 -47.964 1.00 52.75 83 GLU A O 1
ATOM 602 N N . ALA A 1 84 ? -20.182 30.781 -46.091 1.00 51.59 84 ALA A N 1
ATOM 603 C CA . ALA A 1 84 ? -21.638 30.891 -45.913 1.00 51.59 84 ALA A CA 1
ATOM 604 C C . ALA A 1 84 ? -22.104 31.960 -44.896 1.00 51.59 84 ALA A C 1
ATOM 606 O O . ALA A 1 84 ? -23.184 31.824 -44.323 1.00 51.59 84 ALA A O 1
ATOM 607 N N . ALA A 1 85 ? -21.329 33.023 -44.655 1.00 48.88 85 ALA A N 1
ATOM 608 C CA . ALA A 1 85 ? -21.765 34.143 -43.812 1.00 48.88 85 ALA A CA 1
ATOM 609 C C . ALA A 1 85 ? -22.135 35.371 -44.678 1.00 48.88 85 ALA A C 1
ATOM 611 O O . ALA A 1 85 ? -21.239 35.979 -45.266 1.00 48.88 85 ALA A O 1
ATOM 612 N N . PRO A 1 86 ? -23.425 35.754 -44.797 1.00 51.25 86 PRO A N 1
ATOM 613 C CA . PRO A 1 86 ? -23.822 36.971 -45.506 1.00 51.25 86 PRO A CA 1
ATOM 614 C C . PRO A 1 86 ? -23.418 38.236 -44.720 1.00 51.25 86 PRO A C 1
ATOM 616 O O . PRO A 1 86 ? -23.409 38.216 -43.487 1.00 51.25 86 PRO A O 1
ATOM 619 N N . PRO A 1 87 ? -23.085 39.351 -45.399 1.00 49.28 87 PRO A N 1
ATOM 620 C CA . PRO A 1 87 ? -22.652 40.566 -44.732 1.00 49.28 87 PRO A CA 1
ATOM 621 C C . PRO A 1 87 ? -23.862 41.368 -44.243 1.00 49.28 87 PRO A C 1
ATOM 623 O O . PRO A 1 87 ? -24.740 41.723 -45.026 1.00 49.28 87 PRO A O 1
ATOM 626 N N . GLY A 1 88 ? -23.841 41.726 -42.961 1.00 53.09 88 GLY A N 1
ATOM 627 C CA . GLY A 1 88 ? -24.668 42.795 -42.411 1.00 53.09 88 GLY A CA 1
ATOM 628 C C . GLY A 1 88 ? -25.892 42.325 -41.637 1.00 53.09 88 GLY A C 1
ATOM 629 O O . GLY A 1 88 ? -26.989 42.298 -42.173 1.00 53.09 88 GLY A O 1
ATOM 630 N N . GLU A 1 89 ? -25.715 42.101 -40.337 1.00 45.78 89 GLU A N 1
ATOM 631 C CA . GLU A 1 89 ? -26.706 42.492 -39.332 1.00 45.78 89 GLU A CA 1
ATOM 632 C C . GLU A 1 89 ? -25.995 42.748 -37.993 1.00 45.78 89 GLU A C 1
ATOM 634 O O . GLU A 1 89 ? -24.943 42.178 -37.711 1.00 45.78 89 GLU A O 1
ATOM 639 N N . ALA A 1 90 ? -26.495 43.734 -37.250 1.00 47.66 90 ALA A N 1
ATOM 640 C CA . ALA A 1 90 ? -25.776 44.503 -36.238 1.00 47.66 90 ALA A CA 1
ATOM 641 C C . ALA A 1 90 ? -25.201 43.680 -35.068 1.00 47.66 90 ALA A C 1
ATOM 643 O O . ALA A 1 90 ? -25.877 42.831 -34.494 1.00 47.66 90 ALA A O 1
ATOM 644 N N . VAL A 1 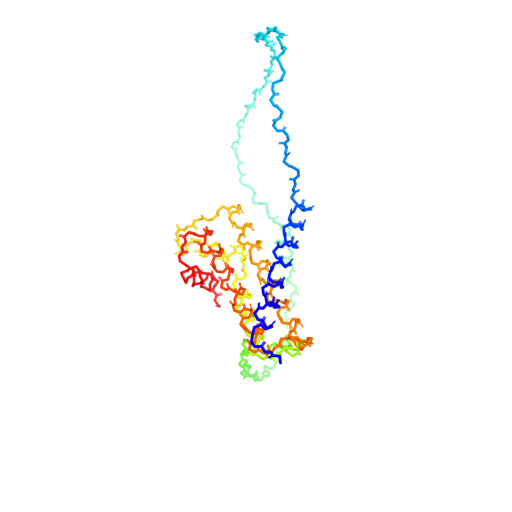91 ? -23.972 44.019 -34.662 1.00 54.16 91 VAL A N 1
ATOM 645 C CA . VAL A 1 91 ? -23.354 43.555 -33.410 1.00 54.16 91 VAL A CA 1
ATOM 646 C C . VAL A 1 91 ? -24.144 44.160 -32.238 1.00 54.16 91 VAL A C 1
ATOM 648 O O . VAL A 1 91 ? -24.171 45.390 -32.126 1.00 54.16 91 VAL A O 1
ATOM 651 N N . PRO A 1 92 ? -24.814 43.369 -31.377 1.00 51.44 92 PRO A N 1
ATOM 652 C CA . PRO A 1 92 ? -25.407 43.914 -30.161 1.00 51.44 92 PRO A CA 1
ATOM 653 C C . PRO A 1 92 ? -24.286 44.397 -29.222 1.00 51.44 92 PRO A C 1
ATOM 655 O O . PRO A 1 92 ? -23.218 43.782 -29.196 1.00 51.44 92 PRO A O 1
ATOM 658 N N . PRO A 1 93 ? -24.483 45.499 -28.474 1.00 59.41 93 PRO A N 1
ATOM 659 C CA . PRO A 1 93 ? -23.469 45.990 -27.547 1.00 59.41 93 PRO A CA 1
ATOM 660 C C . PRO A 1 93 ? -23.141 44.907 -26.514 1.00 59.41 93 PRO A C 1
ATOM 662 O O . PRO A 1 93 ? -24.050 44.314 -25.935 1.00 59.41 93 PRO A O 1
ATOM 665 N N . GLU A 1 94 ? -21.846 44.654 -26.307 1.00 59.19 94 GLU A N 1
ATOM 666 C CA . GLU A 1 94 ? -21.350 43.720 -25.297 1.00 59.19 94 GLU A CA 1
ATOM 667 C C . GLU A 1 94 ? -21.899 44.124 -23.924 1.00 59.19 94 GLU A C 1
ATOM 669 O O . GLU A 1 94 ? -21.587 45.195 -23.397 1.00 59.19 94 GLU A O 1
ATOM 674 N N . GLU A 1 95 ? -22.743 43.274 -23.339 1.00 59.12 95 GLU A N 1
ATOM 675 C CA . GLU A 1 95 ? -23.052 43.372 -21.918 1.00 59.12 95 GLU A CA 1
ATOM 676 C C . GLU A 1 95 ? -21.730 43.278 -21.139 1.00 59.12 95 GLU A C 1
ATOM 678 O O . GLU A 1 95 ? -20.870 42.467 -21.501 1.00 59.12 95 GLU A O 1
ATOM 683 N N . PRO A 1 96 ? -21.518 44.090 -20.085 1.00 62.78 96 PRO A N 1
ATOM 684 C CA . PRO A 1 96 ? -20.292 44.012 -19.309 1.00 62.78 96 PRO A CA 1
ATOM 685 C C . PRO A 1 96 ? -20.189 42.607 -18.719 1.00 62.78 96 PRO A C 1
ATOM 687 O O . PRO A 1 96 ? -20.949 42.245 -17.820 1.00 62.78 96 PRO A O 1
ATOM 690 N N . MET A 1 97 ? -19.251 41.813 -19.239 1.00 65.12 97 MET A N 1
ATOM 691 C CA . MET A 1 97 ? -18.930 40.504 -18.692 1.00 65.12 97 MET A CA 1
ATOM 692 C C . MET A 1 97 ? -18.485 40.714 -17.247 1.00 65.12 97 MET A C 1
ATOM 694 O O . MET A 1 97 ? -17.370 41.163 -16.976 1.00 65.12 97 MET A O 1
ATOM 698 N N . ILE A 1 98 ? -19.377 40.430 -16.300 1.00 63.41 98 ILE A N 1
ATOM 699 C CA . ILE A 1 98 ? -19.014 40.371 -14.893 1.00 63.41 98 ILE A CA 1
ATOM 700 C C . ILE A 1 98 ? -18.033 39.207 -14.787 1.00 63.41 98 ILE A C 1
ATOM 702 O O . ILE A 1 98 ? -18.427 38.043 -14.845 1.00 63.41 98 ILE A O 1
ATOM 706 N N . HIS A 1 99 ? -16.743 39.521 -14.669 1.00 58.06 99 HIS A N 1
ATOM 707 C CA . HIS A 1 99 ? -15.719 38.551 -14.312 1.00 58.06 99 HIS A CA 1
ATOM 708 C C . HIS A 1 99 ? -16.017 38.054 -12.897 1.00 58.06 99 HIS A C 1
ATOM 710 O O . HIS A 1 99 ? -15.536 38.608 -11.909 1.00 58.06 99 HIS A O 1
ATOM 716 N N . MET A 1 100 ? -16.856 37.027 -12.79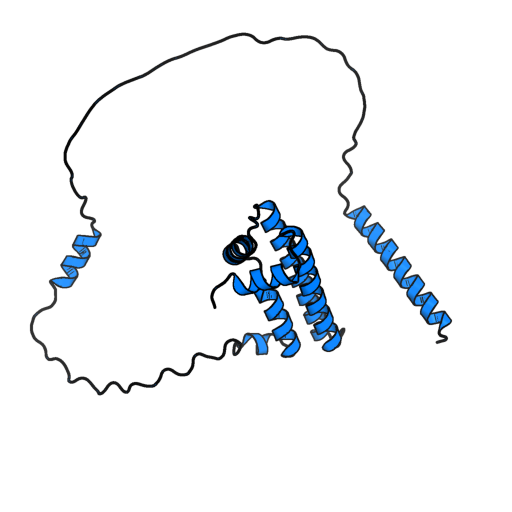1 1.00 68.38 100 MET A N 1
ATOM 717 C CA . MET A 1 100 ? -17.024 36.297 -11.548 1.00 68.38 100 MET A CA 1
ATOM 718 C C . MET A 1 100 ? -15.702 35.561 -11.303 1.00 68.38 100 MET A C 1
ATOM 720 O O . MET A 1 100 ? -15.289 34.782 -12.168 1.00 68.38 100 MET A O 1
ATOM 724 N N . PRO A 1 101 ? -14.991 35.826 -10.191 1.00 71.62 101 PRO A N 1
ATOM 725 C CA . PRO A 1 101 ? -13.800 35.059 -9.873 1.00 71.62 101 PRO A CA 1
ATOM 726 C C . PRO A 1 101 ? -14.209 33.591 -9.820 1.00 71.62 101 PRO A C 1
ATOM 728 O O . PRO A 1 101 ? -15.207 33.250 -9.178 1.00 71.62 101 PRO A O 1
ATOM 731 N N . ALA A 1 102 ? -13.474 32.738 -10.537 1.00 69.12 102 ALA A N 1
ATOM 732 C CA . ALA A 1 102 ? -13.676 31.305 -10.432 1.00 69.12 102 ALA A CA 1
ATOM 733 C C . ALA A 1 102 ? -13.626 30.948 -8.938 1.00 69.12 102 ALA A C 1
ATOM 735 O O . ALA A 1 102 ? -12.713 31.422 -8.245 1.00 69.12 102 ALA A O 1
ATOM 736 N N . PRO A 1 103 ? -14.606 30.190 -8.412 1.00 61.59 103 PRO A N 1
ATOM 737 C CA . PRO A 1 103 ? -14.500 29.706 -7.048 1.00 61.59 103 PRO A CA 1
ATOM 738 C C . PRO A 1 103 ? -13.151 28.988 -6.900 1.00 61.59 103 PRO A C 1
ATOM 740 O O . PRO A 1 103 ? -12.661 28.416 -7.884 1.00 61.59 103 PRO A O 1
ATOM 743 N N . PRO A 1 104 ? -12.523 29.036 -5.711 1.00 72.06 104 PRO A N 1
ATOM 744 C CA . PRO A 1 104 ? -11.326 28.245 -5.483 1.00 72.06 104 PRO A CA 1
ATOM 745 C C . PRO A 1 104 ? -11.627 26.799 -5.897 1.00 72.06 104 PRO A C 1
ATOM 747 O O . PRO A 1 104 ? -12.754 26.336 -5.666 1.00 72.06 104 PRO A O 1
ATOM 750 N N . PRO A 1 105 ? -10.680 26.106 -6.555 1.00 60.81 105 PRO A N 1
ATOM 751 C CA . PRO A 1 105 ? -10.878 24.705 -6.888 1.00 60.81 105 PRO A CA 1
ATOM 752 C C . PRO A 1 105 ? -11.312 23.978 -5.610 1.00 60.81 105 PRO A C 1
ATOM 754 O O . PRO A 1 105 ? -10.788 24.302 -4.537 1.00 60.81 105 PRO A O 1
ATOM 757 N N . PRO A 1 106 ? -12.305 23.073 -5.689 1.00 56.31 106 PRO A N 1
ATOM 758 C CA . PRO A 1 106 ? -12.726 22.320 -4.518 1.00 56.31 106 PRO A CA 1
ATOM 759 C C . PRO A 1 106 ? -11.485 21.710 -3.869 1.00 56.31 106 PRO A C 1
ATOM 761 O O . PRO A 1 106 ? -10.614 21.199 -4.575 1.00 56.31 106 PRO A O 1
ATOM 764 N N . GLU A 1 107 ? -11.378 21.814 -2.543 1.00 60.31 107 GLU A N 1
ATOM 765 C CA . GLU A 1 107 ? -10.278 21.178 -1.825 1.00 60.31 107 GLU A CA 1
ATOM 766 C C . GLU A 1 107 ? -10.251 19.692 -2.208 1.00 60.31 107 GLU A C 1
ATOM 768 O O . GLU A 1 107 ? -11.260 18.986 -2.102 1.00 60.31 107 GLU A O 1
ATOM 773 N N . GLU A 1 108 ? -9.106 19.226 -2.706 1.00 49.69 108 GLU A N 1
ATOM 774 C CA . GLU A 1 108 ? -8.869 17.815 -2.996 1.00 49.69 108 GLU A CA 1
ATOM 775 C C . GLU A 1 108 ? -9.185 17.000 -1.730 1.00 49.69 108 GLU A C 1
ATOM 777 O O . GLU A 1 108 ? -8.545 17.164 -0.692 1.00 49.69 108 GLU A O 1
ATOM 782 N N . GLY A 1 109 ? -10.227 16.164 -1.789 1.00 50.78 109 GLY A N 1
ATOM 783 C CA . GLY A 1 109 ? -10.745 15.418 -0.633 1.00 50.78 109 GLY A CA 1
ATOM 784 C C . GLY A 1 109 ? -12.094 15.893 -0.071 1.00 50.78 109 GLY A C 1
ATOM 785 O O . GLY A 1 109 ? -12.539 15.346 0.946 1.00 50.78 109 GLY A O 1
ATOM 786 N N . ALA A 1 110 ? -12.760 16.850 -0.727 1.00 45.50 110 ALA A N 1
ATOM 787 C CA . ALA A 1 110 ? -14.142 17.271 -0.452 1.00 45.50 110 ALA A CA 1
ATOM 788 C C . ALA A 1 110 ? -15.216 16.434 -1.194 1.00 45.50 110 ALA A C 1
ATOM 790 O O . ALA A 1 110 ? -16.348 16.888 -1.365 1.00 45.50 110 ALA A O 1
ATOM 791 N N . GLY A 1 111 ? -14.867 15.230 -1.660 1.00 51.28 111 GLY A N 1
ATOM 792 C CA . GLY A 1 111 ? -15.781 14.320 -2.354 1.00 51.28 111 GLY A CA 1
ATOM 793 C C . GLY A 1 111 ? -16.790 13.657 -1.411 1.00 51.28 111 GLY A C 1
ATOM 794 O O . GLY A 1 111 ? -16.455 13.286 -0.282 1.00 51.28 111 GLY A O 1
ATOM 795 N N . ASP A 1 112 ? -18.024 13.486 -1.893 1.00 60.38 112 ASP A N 1
ATOM 796 C CA . ASP A 1 112 ? -19.100 12.730 -1.233 1.00 60.38 112 ASP A CA 1
ATOM 797 C C . ASP A 1 112 ? -18.682 11.310 -0.817 1.00 60.38 112 ASP A C 1
ATOM 799 O O . ASP A 1 112 ? -19.242 10.777 0.140 1.00 60.38 112 ASP A O 1
ATOM 803 N N . ASP A 1 113 ? -17.632 10.753 -1.428 1.00 66.25 113 ASP A N 1
ATOM 804 C CA . ASP A 1 113 ? -17.064 9.434 -1.126 1.00 66.25 113 ASP A CA 1
ATOM 805 C C . ASP A 1 113 ? -16.796 9.223 0.371 1.00 66.25 113 ASP A C 1
ATOM 807 O O . ASP A 1 113 ? -17.039 8.140 0.908 1.00 66.25 113 ASP A O 1
ATOM 811 N N . PHE A 1 114 ? -16.355 10.264 1.093 1.00 72.88 114 PHE A N 1
ATOM 812 C CA . PHE A 1 114 ? -16.195 10.168 2.546 1.00 72.88 114 PHE A CA 1
ATOM 813 C C . PHE A 1 114 ? -17.542 9.947 3.248 1.00 72.88 114 PHE A C 1
ATOM 815 O O . PHE A 1 114 ? -17.651 9.077 4.115 1.00 72.88 114 PHE A O 1
ATOM 822 N N . LYS A 1 115 ? -18.577 10.707 2.875 1.00 72.62 115 LYS A N 1
ATOM 823 C CA . LYS A 1 115 ? -19.911 10.597 3.483 1.00 72.62 115 LYS A CA 1
ATOM 824 C C . LYS A 1 115 ? -20.553 9.247 3.170 1.00 72.62 115 LYS A C 1
ATOM 826 O O . LYS A 1 115 ? -21.217 8.680 4.035 1.00 72.62 115 LYS A O 1
ATOM 831 N N . GLU A 1 116 ? -20.315 8.719 1.975 1.00 75.31 116 GLU A N 1
ATOM 832 C CA . GLU A 1 116 ? -20.814 7.410 1.543 1.00 75.31 116 GLU A CA 1
ATOM 833 C C . GLU A 1 116 ? -20.050 6.242 2.181 1.00 75.31 116 GLU A C 1
ATOM 835 O O . GLU A 1 116 ? -20.599 5.156 2.370 1.00 75.31 116 GLU A O 1
ATOM 840 N N . SER A 1 117 ? -18.797 6.464 2.587 1.00 71.44 117 SER A N 1
ATOM 841 C CA . SER A 1 117 ? -17.947 5.410 3.140 1.00 71.44 117 SER A CA 1
ATOM 842 C C . SER A 1 117 ? -18.418 4.864 4.493 1.00 71.44 117 SER A C 1
ATOM 844 O O . SER A 1 117 ? -18.036 3.756 4.865 1.00 71.44 117 SER A O 1
ATOM 846 N N . GLY A 1 118 ? -19.196 5.606 5.285 1.00 79.62 118 GLY A N 1
ATOM 847 C CA . GLY A 1 118 ? -19.611 5.160 6.622 1.00 79.62 118 GLY A CA 1
ATOM 848 C C . GLY A 1 118 ? -18.448 4.802 7.569 1.00 79.62 118 GLY A C 1
ATOM 849 O O . GLY A 1 118 ? -18.646 4.029 8.508 1.00 79.62 118 GLY A O 1
ATOM 850 N N . VAL A 1 119 ? -17.235 5.314 7.314 1.00 88.44 119 VAL A N 1
ATOM 851 C CA . VAL A 1 119 ? -16.068 5.204 8.208 1.00 88.44 119 VAL A CA 1
ATOM 852 C C . VAL A 1 119 ? -15.674 6.580 8.747 1.00 88.44 119 VAL A C 1
ATOM 854 O O . VAL A 1 119 ? -16.144 7.610 8.271 1.00 88.44 119 VAL A O 1
ATOM 857 N N . THR A 1 120 ? -14.825 6.619 9.773 1.00 89.44 120 THR A N 1
ATOM 858 C CA . THR A 1 120 ? -14.299 7.884 10.301 1.00 89.44 120 THR A CA 1
ATOM 859 C C . THR A 1 120 ? -13.264 8.484 9.350 1.00 89.44 120 THR A C 1
ATOM 861 O O . THR A 1 120 ? -12.641 7.775 8.556 1.00 89.44 120 THR A O 1
ATOM 864 N N . ARG A 1 121 ? -13.047 9.804 9.434 1.00 88.38 121 ARG A N 1
ATOM 865 C CA . ARG A 1 121 ? -12.092 10.499 8.558 1.00 88.38 121 ARG A CA 1
ATOM 866 C C . ARG A 1 121 ? -10.671 9.915 8.634 1.00 88.38 121 ARG A C 1
ATOM 868 O O . ARG A 1 121 ? -10.105 9.663 7.576 1.00 88.38 121 ARG A O 1
ATOM 875 N N . PRO A 1 122 ? -10.121 9.586 9.821 1.00 90.12 122 PRO A N 1
ATOM 876 C CA . PRO A 1 122 ? -8.802 8.962 9.910 1.00 90.12 122 PRO A CA 1
ATOM 877 C C . PRO A 1 122 ? -8.695 7.607 9.200 1.00 90.12 122 PRO A C 1
ATOM 879 O O . PRO A 1 122 ? -7.632 7.280 8.677 1.00 90.12 122 PRO A O 1
ATOM 882 N N . LEU A 1 123 ? -9.769 6.810 9.192 1.00 92.69 123 LEU A N 1
ATOM 883 C CA . LEU A 1 123 ? -9.805 5.520 8.499 1.00 92.69 123 LEU A CA 1
ATOM 884 C C . LEU A 1 123 ? -9.935 5.690 6.985 1.00 92.69 123 LEU A C 1
ATOM 886 O O . LEU A 1 123 ? -9.280 4.972 6.231 1.00 92.69 123 LEU A O 1
ATOM 890 N N . PHE A 1 124 ? -10.746 6.658 6.557 1.00 92.00 124 PHE A N 1
ATOM 891 C CA . PHE A 1 124 ? -10.874 7.031 5.154 1.00 92.00 124 PHE A CA 1
ATOM 892 C C . PHE A 1 124 ? -9.533 7.503 4.586 1.00 92.00 124 PHE A C 1
ATOM 894 O O . PHE A 1 124 ? -9.041 6.925 3.620 1.00 92.00 124 PHE A O 1
ATOM 901 N N . ASP A 1 125 ? -8.894 8.476 5.239 1.00 91.00 125 ASP A N 1
ATOM 902 C CA . ASP A 1 125 ? -7.609 9.025 4.796 1.00 91.00 125 ASP A CA 1
ATOM 903 C C . ASP A 1 125 ? -6.515 7.943 4.757 1.00 91.00 125 ASP A C 1
ATOM 905 O O . ASP A 1 125 ? -5.695 7.925 3.841 1.00 91.00 125 ASP A O 1
ATOM 909 N N . ALA A 1 126 ? -6.519 6.996 5.706 1.00 91.75 126 ALA A N 1
ATOM 910 C CA . ALA A 1 126 ? -5.584 5.870 5.702 1.00 91.75 126 ALA A CA 1
ATOM 911 C C . ALA A 1 126 ? -5.782 4.937 4.494 1.00 91.75 126 ALA A C 1
ATOM 913 O O . ALA A 1 126 ? -4.802 4.473 3.912 1.00 91.75 126 ALA A O 1
ATOM 914 N N . LYS A 1 127 ? -7.031 4.672 4.087 1.00 93.31 127 LYS A N 1
ATOM 915 C CA . LYS A 1 127 ? -7.313 3.856 2.895 1.00 93.31 127 LYS A CA 1
ATOM 916 C C . LYS A 1 127 ? -6.956 4.595 1.608 1.00 93.31 127 LYS A C 1
ATOM 918 O O . LYS A 1 127 ? -6.319 4.008 0.738 1.00 93.31 127 LYS A O 1
ATOM 923 N N . VAL A 1 128 ? -7.284 5.883 1.525 1.00 91.81 128 VAL A N 1
ATOM 924 C CA . VAL A 1 128 ? -6.913 6.739 0.388 1.00 91.81 128 VAL A CA 1
ATOM 925 C C . VAL A 1 128 ? -5.394 6.818 0.230 1.00 91.81 128 VAL A C 1
ATOM 927 O O . VAL A 1 128 ? -4.894 6.765 -0.891 1.00 91.81 128 VAL A O 1
ATOM 930 N N . A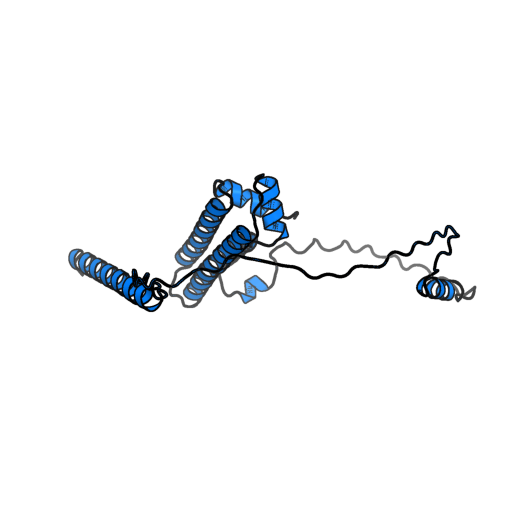LA A 1 129 ? -4.636 6.882 1.328 1.00 91.00 129 ALA A N 1
ATOM 931 C CA . ALA A 1 129 ? -3.176 6.854 1.272 1.00 91.00 129 ALA A CA 1
ATOM 932 C C . ALA A 1 129 ? -2.639 5.557 0.638 1.00 91.00 129 ALA A C 1
ATOM 934 O O . ALA A 1 129 ? -1.752 5.624 -0.214 1.00 91.00 129 ALA A O 1
ATOM 935 N N . LEU A 1 130 ? -3.206 4.394 0.988 1.00 94.12 130 LEU A N 1
ATOM 936 C CA . LEU A 1 130 ? -2.862 3.116 0.356 1.00 94.12 130 LEU A CA 1
ATOM 937 C C . LEU A 1 130 ? -3.230 3.107 -1.137 1.00 94.12 130 LEU A C 1
ATOM 939 O O . LEU A 1 130 ? -2.392 2.764 -1.969 1.00 94.12 130 LEU A O 1
ATOM 943 N N . GLU A 1 131 ? -4.437 3.542 -1.498 1.00 92.88 131 GLU A N 1
ATOM 944 C CA . GLU A 1 131 ? -4.881 3.645 -2.899 1.00 92.88 131 GLU A CA 1
ATOM 945 C C . GLU A 1 131 ? -4.024 4.614 -3.726 1.00 92.88 131 GLU A C 1
ATOM 947 O O . GLU A 1 131 ? -3.750 4.380 -4.910 1.00 92.88 131 GLU A O 1
ATOM 952 N N . GLY A 1 132 ? -3.495 5.656 -3.081 1.00 91.38 132 GLY A N 1
ATOM 953 C CA . GLY A 1 132 ? -2.496 6.559 -3.645 1.00 91.38 132 GLY A CA 1
ATOM 954 C C . GLY A 1 132 ? -1.231 5.845 -4.137 1.00 91.38 132 GLY A C 1
ATOM 955 O O . GLY A 1 132 ? -0.526 6.377 -4.994 1.00 91.38 132 GLY A O 1
ATOM 956 N N . LEU A 1 133 ? -0.971 4.618 -3.678 1.00 92.81 133 LEU A N 1
ATOM 957 C CA . LEU A 1 133 ? 0.159 3.785 -4.091 1.00 92.81 133 LEU A CA 1
ATOM 958 C C . LEU A 1 133 ? -0.205 2.700 -5.121 1.00 92.81 133 LEU A C 1
ATOM 960 O O . LEU A 1 133 ? 0.665 1.898 -5.482 1.00 92.81 133 LEU A O 1
ATOM 964 N N . MET A 1 134 ? -1.449 2.669 -5.616 1.00 94.75 134 MET A N 1
ATOM 965 C CA . MET A 1 134 ? -1.931 1.665 -6.573 1.00 94.75 134 MET A CA 1
ATOM 966 C C . MET A 1 134 ? -1.003 1.549 -7.801 1.00 94.75 134 MET A C 1
ATOM 968 O O . MET A 1 134 ? -0.740 2.557 -8.464 1.00 94.75 134 MET A O 1
ATOM 972 N N . PRO A 1 135 ? -0.509 0.355 -8.169 1.00 92.94 135 PRO A N 1
ATOM 973 C CA . PRO A 1 135 ? 0.478 0.198 -9.234 1.00 92.94 135 PRO A CA 1
ATOM 974 C C . PRO A 1 135 ? -0.159 0.301 -10.631 1.00 92.94 135 PRO A C 1
ATOM 976 O O . PRO A 1 135 ? -0.444 -0.702 -11.283 1.00 92.94 135 PRO A O 1
ATOM 979 N N . SER A 1 136 ? -0.366 1.527 -11.119 1.00 93.56 136 SER A N 1
ATOM 980 C CA . SER A 1 136 ? -0.717 1.785 -12.523 1.00 93.56 136 SER A CA 1
ATOM 981 C C . SER A 1 136 ? 0.525 1.701 -13.425 1.00 93.56 136 SER A C 1
ATOM 983 O O . SER A 1 136 ? 1.632 1.955 -12.943 1.00 93.56 136 SER A O 1
ATOM 985 N N . PRO A 1 137 ? 0.389 1.406 -14.735 1.00 93.06 137 PRO A N 1
ATOM 986 C CA . PRO A 1 137 ? 1.535 1.351 -15.646 1.00 93.06 137 PRO A CA 1
ATOM 987 C C . PRO A 1 137 ? 2.407 2.613 -15.580 1.00 93.06 137 PRO A C 1
ATOM 989 O O . PRO A 1 137 ? 3.610 2.515 -15.360 1.00 93.06 137 PRO A O 1
ATOM 992 N N . ALA A 1 138 ? 1.783 3.795 -15.637 1.00 91.81 138 ALA A N 1
ATOM 993 C CA . ALA A 1 138 ? 2.477 5.078 -15.546 1.00 91.81 138 ALA A CA 1
ATOM 994 C C . ALA A 1 138 ? 3.218 5.262 -14.212 1.00 91.81 138 ALA A C 1
ATOM 996 O O . ALA A 1 138 ? 4.370 5.697 -14.207 1.00 91.81 138 ALA A O 1
ATOM 997 N N . ARG A 1 139 ? 2.590 4.897 -13.084 1.00 95.12 139 ARG A N 1
ATOM 998 C CA . ARG A 1 139 ? 3.209 5.013 -11.757 1.00 95.12 139 ARG A CA 1
ATOM 999 C C . ARG A 1 139 ? 4.394 4.061 -11.613 1.00 95.12 139 ARG A C 1
ATOM 1001 O O . ARG A 1 139 ? 5.458 4.472 -11.160 1.00 95.12 139 ARG A O 1
ATOM 1008 N N . VAL A 1 140 ? 4.232 2.807 -12.025 1.00 95.38 140 VAL A N 1
ATOM 1009 C CA . VAL A 1 140 ? 5.295 1.798 -11.941 1.00 95.38 140 VAL A CA 1
ATOM 1010 C C . VAL A 1 140 ? 6.466 2.163 -12.851 1.00 95.38 140 VAL A C 1
ATOM 1012 O O . VAL A 1 140 ? 7.612 2.074 -12.419 1.00 95.38 140 VAL A O 1
ATOM 1015 N N . ASP A 1 141 ? 6.201 2.649 -14.066 1.00 94.38 141 ASP A N 1
ATOM 1016 C CA . ASP A 1 141 ? 7.241 3.140 -14.977 1.00 94.38 141 ASP A CA 1
ATOM 1017 C C . ASP A 1 141 ? 7.957 4.379 -14.438 1.00 94.38 141 ASP A C 1
ATOM 1019 O O . ASP A 1 141 ? 9.183 4.475 -14.526 1.00 94.38 141 ASP A O 1
ATOM 1023 N N . GLY A 1 142 ? 7.211 5.328 -13.866 1.00 94.44 142 GLY A N 1
ATOM 1024 C CA . GLY A 1 142 ? 7.777 6.513 -13.227 1.00 94.44 142 GLY A CA 1
ATOM 1025 C C . GLY A 1 142 ? 8.679 6.147 -12.048 1.00 94.44 142 GLY A C 1
ATOM 1026 O O . GLY A 1 142 ? 9.814 6.620 -11.971 1.00 94.44 142 GLY A O 1
ATOM 1027 N N . ALA A 1 143 ? 8.223 5.241 -11.180 1.00 95.19 143 ALA A N 1
ATOM 1028 C CA . ALA A 1 143 ? 8.998 4.755 -10.044 1.00 95.19 143 ALA A CA 1
ATOM 1029 C C . ALA A 1 143 ? 10.244 3.977 -10.497 1.00 95.19 143 ALA A C 1
ATOM 1031 O O . ALA A 1 143 ? 11.343 4.240 -10.013 1.00 95.19 143 ALA A O 1
ATOM 1032 N N . ALA A 1 144 ? 10.105 3.087 -11.484 1.00 95.25 144 ALA A N 1
ATOM 1033 C CA . ALA A 1 144 ? 11.214 2.341 -12.076 1.00 95.25 144 ALA A CA 1
ATOM 1034 C C . ALA A 1 144 ? 12.295 3.270 -12.653 1.00 95.25 144 ALA A C 1
ATOM 1036 O O . ALA A 1 144 ? 13.485 3.056 -12.415 1.00 95.25 144 ALA A O 1
ATOM 1037 N N . LYS A 1 145 ? 11.895 4.336 -13.363 1.00 94.81 145 LYS A N 1
ATOM 1038 C CA . LYS A 1 145 ? 12.822 5.356 -13.885 1.00 94.81 145 LYS A CA 1
ATOM 1039 C C . LYS A 1 145 ? 13.537 6.104 -12.763 1.00 94.81 145 LYS A C 1
ATOM 1041 O O . LYS A 1 145 ? 14.753 6.254 -12.829 1.00 94.81 145 LYS A O 1
ATOM 1046 N N . LYS A 1 146 ? 12.807 6.537 -11.729 1.00 94.62 146 LYS A N 1
ATOM 1047 C CA . LYS A 1 146 ? 13.382 7.246 -10.571 1.00 94.62 146 LYS A CA 1
ATOM 1048 C C . LYS A 1 146 ? 14.377 6.395 -9.790 1.00 94.62 146 LYS A C 1
ATOM 1050 O O . LYS A 1 146 ? 15.405 6.903 -9.358 1.00 94.62 146 LYS A O 1
ATOM 1055 N N . LEU A 1 147 ? 14.082 5.108 -9.637 1.00 94.12 147 LEU A N 1
ATOM 1056 C CA . LEU A 1 147 ? 14.942 4.157 -8.935 1.00 94.12 147 LEU A CA 1
ATOM 1057 C C . LEU A 1 147 ? 16.073 3.605 -9.818 1.00 94.12 147 LEU A C 1
ATOM 1059 O O . LEU A 1 147 ? 16.950 2.913 -9.307 1.00 94.12 147 LEU A O 1
ATOM 1063 N N . GLY A 1 148 ? 16.060 3.876 -11.128 1.00 94.44 148 GLY A N 1
ATOM 1064 C CA . GLY A 1 148 ? 17.019 3.314 -12.083 1.00 94.44 148 GLY A CA 1
ATOM 1065 C C . GLY A 1 148 ? 16.885 1.798 -12.262 1.00 94.44 148 GLY A C 1
ATOM 1066 O O . GLY A 1 148 ? 17.858 1.131 -12.609 1.00 94.44 148 GLY A O 1
ATOM 1067 N N . LYS A 1 149 ? 15.700 1.240 -11.993 1.00 92.25 149 LYS A N 1
ATOM 1068 C CA . LYS A 1 149 ? 15.448 -0.205 -11.957 1.00 92.25 149 LYS A CA 1
ATOM 1069 C C . LYS A 1 149 ? 14.240 -0.563 -12.815 1.00 92.25 149 LYS A C 1
ATOM 1071 O O . LYS A 1 149 ? 13.110 -0.473 -12.333 1.00 92.25 149 LYS A O 1
ATOM 1076 N N . PRO A 1 150 ? 14.451 -0.938 -14.088 1.00 92.44 150 PRO A N 1
ATOM 1077 C CA . PRO A 1 150 ? 13.355 -1.350 -14.948 1.00 92.44 150 PRO A CA 1
ATOM 1078 C C . PRO A 1 150 ? 12.721 -2.635 -14.409 1.00 92.44 150 PRO A C 1
ATOM 1080 O O . PRO A 1 150 ? 13.424 -3.568 -14.028 1.00 92.44 150 PRO A O 1
ATOM 1083 N N . LEU A 1 151 ? 11.390 -2.678 -14.403 1.00 93.19 151 LEU A N 1
ATOM 1084 C CA . LEU A 1 151 ? 10.626 -3.875 -14.068 1.00 93.19 151 LEU A CA 1
ATOM 1085 C C . LEU A 1 151 ? 10.105 -4.543 -15.338 1.00 93.19 151 LEU A C 1
ATOM 1087 O O . LEU A 1 151 ? 9.508 -3.880 -16.198 1.00 93.19 151 LEU A O 1
ATOM 1091 N N . ASP A 1 152 ? 10.298 -5.857 -15.414 1.00 94.06 152 ASP A N 1
ATOM 1092 C CA . ASP A 1 152 ? 9.679 -6.706 -16.424 1.00 94.06 152 ASP A CA 1
ATOM 1093 C C . ASP A 1 152 ? 8.179 -6.916 -16.141 1.00 94.06 152 ASP A C 1
ATOM 1095 O O . ASP A 1 152 ? 7.629 -6.479 -15.125 1.00 94.06 152 ASP A O 1
ATOM 1099 N N . GLU A 1 153 ? 7.481 -7.557 -17.076 1.00 94.69 153 GLU A N 1
ATOM 1100 C CA . GLU A 1 153 ? 6.039 -7.793 -16.965 1.00 94.69 153 GLU A CA 1
ATOM 1101 C C . GLU A 1 153 ? 5.687 -8.699 -15.776 1.00 94.69 153 GLU A C 1
ATOM 1103 O O . GLU A 1 153 ? 4.709 -8.450 -15.068 1.00 94.69 153 GLU A O 1
ATOM 1108 N N . ALA A 1 154 ? 6.527 -9.695 -15.485 1.00 95.25 154 ALA A N 1
ATOM 1109 C CA . ALA A 1 154 ? 6.335 -10.593 -14.352 1.00 95.25 154 ALA A CA 1
ATOM 1110 C C . ALA A 1 154 ? 6.441 -9.855 -13.005 1.00 95.25 154 ALA A C 1
ATOM 1112 O O . ALA A 1 154 ? 5.635 -10.089 -12.102 1.00 95.25 154 ALA A O 1
ATOM 1113 N N . ALA A 1 155 ? 7.401 -8.940 -12.860 1.00 95.50 155 ALA A N 1
ATOM 1114 C CA . ALA A 1 155 ? 7.554 -8.083 -11.690 1.00 95.50 155 ALA A CA 1
ATOM 1115 C C . ALA A 1 155 ? 6.368 -7.124 -11.524 1.00 95.50 155 ALA A C 1
ATOM 1117 O O . ALA A 1 155 ? 5.864 -6.962 -10.411 1.00 95.50 155 ALA A O 1
ATOM 1118 N N . ARG A 1 156 ? 5.866 -6.544 -12.621 1.00 95.38 156 ARG A N 1
ATOM 1119 C CA . ARG A 1 156 ? 4.659 -5.695 -12.602 1.00 95.38 156 ARG A CA 1
ATOM 1120 C C . ARG A 1 156 ? 3.429 -6.472 -12.151 1.00 95.38 156 ARG A C 1
ATOM 1122 O O . ARG A 1 156 ? 2.686 -5.990 -11.299 1.00 95.38 156 ARG A O 1
ATOM 1129 N N . ALA A 1 157 ? 3.243 -7.683 -12.674 1.00 95.69 157 ALA A N 1
ATOM 1130 C CA . ALA A 1 157 ? 2.144 -8.556 -12.278 1.00 95.69 157 ALA A CA 1
ATOM 1131 C C . ALA A 1 157 ? 2.226 -8.930 -10.789 1.00 95.69 157 ALA A C 1
ATOM 1133 O O . ALA A 1 157 ? 1.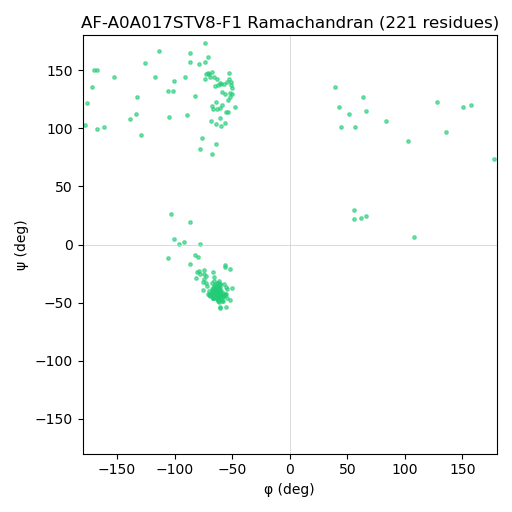221 -8.863 -10.085 1.00 95.69 157 ALA A O 1
ATOM 1134 N N . LYS A 1 158 ? 3.427 -9.247 -10.282 1.00 96.50 158 LYS A N 1
ATOM 1135 C CA . LYS A 1 158 ? 3.653 -9.502 -8.848 1.00 96.50 158 LYS A CA 1
ATOM 1136 C C . LYS A 1 158 ? 3.321 -8.289 -7.984 1.00 96.50 158 LYS A C 1
ATOM 1138 O O . LYS A 1 158 ? 2.666 -8.447 -6.958 1.00 96.50 158 LYS A O 1
ATOM 1143 N N . LEU A 1 159 ? 3.743 -7.095 -8.397 1.00 96.81 159 LEU A N 1
ATOM 1144 C CA . LEU A 1 159 ? 3.454 -5.859 -7.672 1.00 96.81 159 LEU A CA 1
ATOM 1145 C C . LEU A 1 159 ? 1.948 -5.581 -7.621 1.00 96.81 159 LEU A C 1
ATOM 1147 O O . LEU A 1 159 ? 1.425 -5.254 -6.558 1.00 96.81 159 LEU A O 1
ATOM 1151 N N . LYS A 1 160 ? 1.247 -5.768 -8.745 1.00 97.25 160 LYS A N 1
ATOM 1152 C CA . LYS A 1 160 ? -0.211 -5.640 -8.799 1.00 97.25 160 LYS A CA 1
ATOM 1153 C C . LYS A 1 160 ? -0.911 -6.655 -7.896 1.00 97.25 160 LYS A C 1
ATOM 1155 O O . LYS A 1 160 ? -1.747 -6.259 -7.097 1.00 97.25 160 LYS A O 1
ATOM 1160 N N . ALA A 1 161 ? -0.538 -7.930 -7.972 1.00 97.75 161 ALA A N 1
ATOM 1161 C CA . ALA A 1 161 ? -1.126 -8.964 -7.123 1.00 97.75 161 ALA A CA 1
ATOM 1162 C C . ALA A 1 161 ? -0.880 -8.700 -5.626 1.00 97.75 161 ALA A C 1
ATOM 1164 O O . ALA A 1 161 ? -1.760 -8.937 -4.801 1.00 97.75 161 ALA A O 1
ATOM 1165 N N . ALA A 1 162 ? 0.303 -8.187 -5.269 1.00 97.75 162 ALA A N 1
ATOM 1166 C CA . AL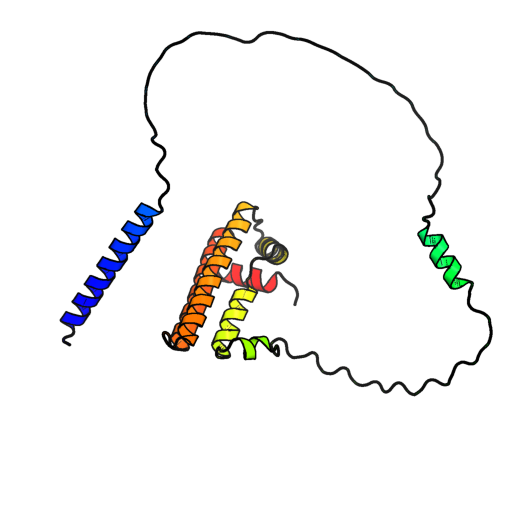A A 1 162 ? 0.606 -7.783 -3.899 1.00 97.75 162 ALA A CA 1
ATOM 1167 C C . ALA A 1 162 ? -0.263 -6.601 -3.448 1.00 97.75 162 ALA A C 1
ATOM 1169 O O . ALA A 1 162 ? -0.776 -6.624 -2.331 1.00 97.75 162 ALA A O 1
ATOM 1170 N N . PHE A 1 163 ? -0.448 -5.595 -4.309 1.00 98.06 163 PHE A N 1
ATOM 1171 C CA . PHE A 1 163 ? -1.333 -4.471 -4.019 1.00 98.06 163 PHE A CA 1
ATOM 1172 C C . PHE A 1 163 ? -2.773 -4.937 -3.807 1.00 98.06 163 PHE A C 1
ATOM 1174 O O . PHE A 1 163 ? -3.320 -4.683 -2.744 1.00 98.06 163 PHE A O 1
ATOM 1181 N N . ASP A 1 164 ? -3.345 -5.672 -4.765 1.00 97.94 164 ASP A N 1
ATOM 1182 C CA . ASP A 1 164 ? -4.742 -6.122 -4.711 1.00 97.94 164 ASP A CA 1
ATOM 1183 C C . ASP A 1 164 ? -5.022 -6.903 -3.415 1.00 97.94 164 ASP A C 1
ATOM 1185 O O . ASP A 1 164 ? -6.011 -6.655 -2.729 1.00 97.94 164 ASP A O 1
ATOM 1189 N N . LYS A 1 165 ? -4.095 -7.786 -3.021 1.00 98.00 165 LYS A N 1
ATOM 1190 C CA . LYS A 1 165 ? -4.192 -8.545 -1.771 1.00 98.00 165 LYS A CA 1
ATOM 1191 C C . LYS A 1 165 ? -4.216 -7.643 -0.533 1.00 98.00 165 LYS A C 1
ATOM 1193 O O . LYS A 1 165 ? -5.025 -7.846 0.367 1.00 98.00 165 LYS A O 1
ATOM 1198 N N . HIS A 1 166 ? -3.285 -6.697 -0.432 1.00 97.94 166 HIS A N 1
ATOM 1199 C CA . HIS A 1 166 ? -3.180 -5.855 0.762 1.00 97.94 166 HIS A CA 1
ATOM 1200 C C . HIS A 1 166 ? -4.243 -4.751 0.794 1.00 97.94 166 HIS A C 1
ATOM 1202 O O . HIS A 1 166 ? -4.663 -4.337 1.873 1.00 97.94 166 HIS A O 1
ATOM 1208 N N . ASP A 1 167 ? -4.743 -4.334 -0.365 1.00 97.56 167 ASP A N 1
ATOM 1209 C CA . ASP A 1 167 ? -5.912 -3.470 -0.470 1.00 97.56 167 ASP A CA 1
ATOM 1210 C C . ASP A 1 167 ? -7.174 -4.164 0.064 1.00 97.56 167 ASP A C 1
ATOM 1212 O O . ASP A 1 167 ? -7.924 -3.575 0.845 1.00 97.56 167 ASP A O 1
ATOM 1216 N N . GLU A 1 168 ? -7.352 -5.448 -0.264 1.00 97.75 168 GLU A N 1
ATOM 1217 C CA . GLU A 1 168 ? -8.431 -6.282 0.272 1.00 97.75 168 GLU A CA 1
ATOM 1218 C C . GLU A 1 168 ? -8.305 -6.482 1.794 1.00 97.75 168 GLU A C 1
ATOM 1220 O O . GLU A 1 168 ? -9.293 -6.332 2.514 1.00 97.75 168 GLU A O 1
ATOM 1225 N N . GLU A 1 169 ? -7.095 -6.725 2.317 1.00 97.38 169 GLU A N 1
ATOM 1226 C CA . GLU A 1 169 ? -6.845 -6.783 3.770 1.00 97.38 169 GLU A CA 1
ATOM 1227 C C . GLU A 1 169 ? -7.246 -5.465 4.468 1.00 97.38 169 GLU A C 1
ATOM 1229 O O . GLU A 1 169 ? -7.876 -5.480 5.533 1.00 97.38 169 GLU A O 1
ATOM 1234 N N . ALA A 1 170 ? -6.928 -4.316 3.861 1.00 96.69 170 ALA A N 1
ATOM 1235 C CA . ALA A 1 170 ? -7.332 -3.006 4.368 1.00 96.69 170 ALA A CA 1
ATOM 1236 C C . ALA A 1 170 ? -8.858 -2.809 4.297 1.00 96.69 170 ALA A C 1
ATOM 1238 O O . ALA A 1 170 ? -9.466 -2.336 5.262 1.00 96.69 170 ALA A O 1
ATOM 1239 N N . ALA A 1 171 ? -9.498 -3.213 3.197 1.00 95.50 171 ALA A N 1
ATOM 1240 C CA . ALA A 1 171 ? -10.951 -3.156 3.042 1.00 95.50 171 ALA A CA 1
ATOM 1241 C C . ALA A 1 171 ? -11.674 -4.037 4.076 1.00 95.50 171 ALA A C 1
ATOM 1243 O O . ALA A 1 171 ? -12.674 -3.610 4.663 1.00 95.50 171 ALA A O 1
ATOM 1244 N N . GLN A 1 172 ? -11.140 -5.225 4.370 1.00 97.12 172 GLN A N 1
ATOM 1245 C CA . GLN A 1 172 ? -11.675 -6.115 5.399 1.00 97.12 172 GLN A CA 1
ATOM 1246 C C . GLN A 1 172 ? -11.579 -5.488 6.797 1.00 97.12 172 GLN A C 1
ATOM 1248 O O . GLN A 1 172 ? -12.533 -5.574 7.570 1.00 97.12 172 GLN A O 1
ATOM 1253 N N . ALA A 1 173 ? -10.482 -4.793 7.114 1.00 96.44 173 ALA A N 1
ATOM 1254 C CA . ALA A 1 173 ? -10.355 -4.075 8.383 1.00 96.44 173 ALA A CA 1
ATOM 1255 C C . ALA A 1 173 ? -11.423 -2.978 8.544 1.00 96.44 173 ALA A C 1
ATOM 1257 O O . ALA A 1 173 ? -12.014 -2.837 9.619 1.00 96.44 173 ALA A O 1
ATOM 1258 N N . LEU A 1 174 ? -11.716 -2.233 7.471 1.00 95.00 174 LEU A N 1
ATOM 1259 C CA . LEU A 1 174 ? -12.792 -1.238 7.464 1.00 95.00 174 LEU A CA 1
ATOM 1260 C C . LEU A 1 174 ? -14.176 -1.886 7.602 1.00 95.00 174 LEU A C 1
ATOM 1262 O O . LEU A 1 174 ? -15.032 -1.364 8.317 1.00 95.00 174 LEU A O 1
ATOM 1266 N N . ALA A 1 175 ? -14.400 -3.035 6.963 1.00 94.56 175 ALA A N 1
ATOM 1267 C CA . ALA A 1 175 ? -15.639 -3.793 7.117 1.00 94.56 175 ALA A CA 1
ATOM 1268 C C . ALA A 1 175 ? -15.838 -4.260 8.571 1.00 94.56 175 ALA A C 1
ATOM 1270 O O . ALA A 1 175 ? -16.899 -4.015 9.148 1.00 94.56 175 ALA A O 1
ATOM 1271 N N . SER A 1 176 ? -14.810 -4.834 9.204 1.00 96.00 176 SER A N 1
ATOM 1272 C CA . SER A 1 176 ? -14.858 -5.237 10.618 1.00 96.00 176 SER A CA 1
ATOM 1273 C C . SER A 1 176 ? -15.060 -4.051 11.571 1.00 96.00 176 SER A C 1
ATOM 1275 O O . SER A 1 176 ? -15.752 -4.189 12.581 1.00 96.00 176 SER A O 1
ATOM 1277 N N . PHE A 1 177 ? -14.537 -2.862 11.250 1.00 95.06 177 PHE A N 1
ATOM 1278 C CA . PHE A 1 177 ? -14.868 -1.637 11.990 1.00 95.06 177 PHE A CA 1
ATOM 1279 C C . PHE A 1 177 ? -16.359 -1.287 11.890 1.00 95.06 177 PHE A C 1
ATOM 1281 O O . PHE A 1 177 ? -17.005 -1.045 12.911 1.00 95.06 177 PHE A O 1
ATOM 1288 N N . ARG A 1 178 ? -16.940 -1.314 10.681 1.00 92.31 178 ARG A N 1
ATOM 1289 C CA . ARG A 1 178 ? -18.378 -1.045 10.476 1.00 92.31 178 ARG A CA 1
ATOM 1290 C C . ARG A 1 178 ? -19.264 -2.051 11.221 1.00 92.31 178 ARG A C 1
ATOM 1292 O O . ARG A 1 178 ? -20.311 -1.674 11.746 1.00 92.31 178 ARG A O 1
ATOM 1299 N N . LEU A 1 179 ? -18.821 -3.305 11.324 1.00 94.31 179 LEU A N 1
ATOM 1300 C CA . LEU A 1 179 ? -19.477 -4.360 12.107 1.00 94.31 179 LEU A CA 1
ATOM 1301 C C . LEU A 1 179 ? -19.217 -4.265 13.623 1.00 94.31 179 LEU A C 1
ATOM 1303 O O . LEU A 1 179 ? -19.755 -5.067 14.383 1.00 94.31 179 LEU A O 1
ATOM 1307 N N . LYS A 1 180 ? -18.450 -3.264 14.081 1.00 92.94 180 LYS A N 1
ATOM 1308 C CA . LYS A 1 180 ? -18.059 -3.039 15.486 1.00 92.94 180 LYS A CA 1
ATOM 1309 C C . LYS A 1 180 ? -17.230 -4.179 16.095 1.00 92.94 180 LYS A C 1
ATOM 1311 O O . LYS A 1 180 ? -17.180 -4.320 17.315 1.00 92.94 180 LYS A O 1
ATOM 1316 N N . GLU A 1 181 ? -16.566 -4.971 15.258 1.00 94.12 181 GLU A N 1
ATOM 1317 C CA . GLU A 1 181 ? -15.650 -6.040 15.679 1.00 94.12 181 GLU A CA 1
ATOM 1318 C C . GLU A 1 181 ? -14.258 -5.495 16.023 1.00 94.12 181 GLU A C 1
ATOM 1320 O O . GLU A 1 181 ? -13.562 -6.049 16.874 1.00 94.12 181 GLU A O 1
ATOM 1325 N N . LEU A 1 182 ? -13.865 -4.391 15.380 1.00 94.12 182 LEU A N 1
ATOM 1326 C CA . LEU A 1 182 ? -12.636 -3.652 15.657 1.00 94.12 182 LEU A CA 1
ATOM 1327 C C . LEU A 1 182 ? -12.957 -2.241 16.143 1.00 94.12 182 LEU A C 1
ATOM 1329 O O . LEU A 1 182 ? -13.887 -1.595 15.657 1.00 94.12 182 LEU A O 1
ATOM 1333 N N . SER A 1 183 ? -12.143 -1.734 17.068 1.00 96.00 183 SER A N 1
ATOM 1334 C CA . SER A 1 183 ? -12.113 -0.302 17.365 1.00 96.00 183 SER A CA 1
ATOM 1335 C C . SER A 1 183 ? -11.479 0.484 16.212 1.00 96.00 183 SER A C 1
ATOM 1337 O O . SER A 1 183 ? -10.746 -0.074 15.394 1.00 96.00 183 SER A O 1
ATOM 1339 N N . GLU A 1 184 ? -11.715 1.797 16.166 1.00 95.31 184 GLU A N 1
ATOM 1340 C CA . GLU A 1 184 ? -11.112 2.687 15.163 1.00 95.31 184 GLU A CA 1
ATOM 1341 C C . GLU A 1 184 ? -9.580 2.569 15.138 1.00 95.31 184 GLU A C 1
ATOM 1343 O O . GLU A 1 184 ? -8.982 2.376 14.085 1.00 95.31 184 GLU A O 1
ATOM 1348 N N . GLU A 1 185 ? -8.941 2.583 16.310 1.00 95.81 185 GLU A N 1
ATOM 1349 C CA . GLU A 1 185 ? -7.489 2.423 16.436 1.00 95.81 185 GLU A CA 1
ATOM 1350 C C . GLU A 1 185 ? -6.997 1.060 15.931 1.00 95.81 185 GLU A C 1
ATOM 1352 O O . GLU A 1 185 ? -5.935 0.969 15.315 1.00 95.81 185 GLU A O 1
ATOM 1357 N N . GLN A 1 186 ? -7.756 -0.015 16.167 1.00 97.44 186 GLN A N 1
ATOM 1358 C CA . GLN A 1 186 ? -7.400 -1.345 15.668 1.00 97.44 186 GLN A CA 1
ATOM 1359 C C . GLN A 1 186 ? -7.531 -1.428 14.147 1.00 97.44 186 GLN A C 1
ATOM 1361 O O . GLN A 1 186 ? -6.626 -1.942 13.490 1.00 97.44 186 GLN A O 1
ATOM 1366 N N . ALA A 1 187 ? -8.616 -0.893 13.587 1.00 96.69 187 ALA A N 1
ATOM 1367 C CA . ALA A 1 187 ? -8.827 -0.851 12.145 1.00 96.69 187 ALA A CA 1
ATOM 1368 C C . ALA A 1 187 ? -7.764 0.010 11.451 1.00 96.69 187 ALA A C 1
ATOM 1370 O O . ALA A 1 187 ? -7.176 -0.421 10.462 1.00 96.69 187 ALA A O 1
ATOM 1371 N N . LYS A 1 188 ? -7.422 1.168 12.025 1.00 96.06 188 LYS A N 1
ATOM 1372 C CA . LYS A 1 188 ? -6.360 2.043 11.515 1.00 96.06 188 LYS A CA 1
ATOM 1373 C C . LYS A 1 188 ? -5.011 1.331 11.480 1.00 96.06 188 LYS A C 1
ATOM 1375 O O . LYS A 1 188 ? -4.332 1.358 10.457 1.00 96.06 188 LYS A O 1
ATOM 1380 N N . ARG A 1 189 ? -4.638 0.647 12.568 1.00 97.06 189 ARG A N 1
ATOM 1381 C CA . ARG A 1 189 ? -3.403 -0.153 12.618 1.00 97.06 189 ARG A CA 1
ATOM 1382 C C . ARG A 1 189 ? -3.410 -1.294 11.606 1.00 97.06 189 ARG A C 1
ATOM 1384 O O . ARG A 1 189 ? -2.365 -1.596 11.046 1.00 97.06 189 ARG A O 1
ATOM 1391 N N . ALA A 1 190 ? -4.559 -1.924 11.367 1.00 97.56 190 ALA A N 1
ATOM 1392 C CA . ALA A 1 190 ? -4.677 -2.985 10.372 1.00 97.56 190 ALA A CA 1
ATOM 1393 C C . ALA A 1 190 ? -4.494 -2.453 8.939 1.00 97.56 190 ALA A C 1
ATOM 1395 O O . ALA A 1 190 ? -3.753 -3.063 8.171 1.00 97.56 190 ALA A O 1
ATOM 1396 N N . VAL A 1 191 ? -5.075 -1.293 8.609 1.00 97.44 191 VAL A N 1
ATOM 1397 C CA . VAL A 1 191 ? -4.860 -0.617 7.314 1.00 97.44 191 VAL A CA 1
ATOM 1398 C C . VAL A 1 191 ? -3.388 -0.229 7.136 1.00 97.44 191 VAL A C 1
ATOM 1400 O O . VAL A 1 191 ? -2.792 -0.538 6.108 1.00 97.44 191 VAL A O 1
ATOM 1403 N N . GLN A 1 192 ? -2.763 0.361 8.160 1.00 96.50 192 GLN A N 1
ATOM 1404 C CA . GLN A 1 192 ? -1.335 0.708 8.130 1.00 96.50 192 GLN A CA 1
ATOM 1405 C C . GLN A 1 192 ? -0.442 -0.530 7.971 1.00 96.50 192 GLN A C 1
ATOM 1407 O O . GLN A 1 192 ? 0.497 -0.523 7.182 1.00 96.50 192 GLN A O 1
ATOM 1412 N N . ALA A 1 193 ? -0.756 -1.625 8.665 1.00 97.56 193 ALA A N 1
ATOM 1413 C CA . ALA A 1 193 ? -0.015 -2.874 8.525 1.00 97.56 193 ALA A CA 1
ATOM 1414 C C . ALA A 1 193 ? -0.161 -3.482 7.118 1.00 97.56 193 ALA A C 1
ATOM 1416 O O . ALA A 1 193 ? 0.787 -4.087 6.616 1.00 97.56 193 ALA A O 1
ATOM 1417 N N . ALA A 1 194 ? -1.324 -3.338 6.478 1.00 97.88 194 ALA A N 1
ATOM 1418 C CA . ALA A 1 194 ? -1.521 -3.763 5.096 1.00 97.88 194 ALA A CA 1
ATOM 1419 C C . ALA A 1 194 ? -0.667 -2.925 4.125 1.00 97.88 194 ALA A C 1
ATOM 1421 O O . ALA A 1 194 ? 0.033 -3.491 3.283 1.00 97.88 194 ALA A O 1
ATOM 1422 N N . GLU A 1 195 ? -0.629 -1.601 4.308 1.00 97.38 195 GLU A N 1
ATOM 1423 C CA . GLU A 1 195 ? 0.258 -0.704 3.554 1.00 97.38 195 GLU A CA 1
ATOM 1424 C C . GLU A 1 195 ? 1.736 -1.089 3.723 1.00 97.38 195 GLU A C 1
ATOM 1426 O O . GLU A 1 195 ? 2.455 -1.249 2.736 1.00 97.38 195 GLU A O 1
ATOM 1431 N N . GLU A 1 196 ? 2.195 -1.312 4.957 1.00 97.38 196 GLU A N 1
ATOM 1432 C CA . GLU A 1 196 ? 3.576 -1.723 5.239 1.00 97.38 196 GLU A CA 1
ATOM 1433 C C . GLU A 1 196 ? 3.943 -3.051 4.559 1.00 97.38 196 GLU A C 1
ATOM 1435 O O . GLU A 1 196 ? 5.048 -3.196 4.025 1.00 97.38 196 GLU A O 1
ATOM 1440 N N . ARG A 1 197 ? 3.024 -4.025 4.541 1.00 98.06 197 ARG A N 1
ATOM 1441 C CA . ARG A 1 197 ? 3.238 -5.313 3.860 1.00 98.06 197 ARG A CA 1
ATOM 1442 C C . ARG A 1 197 ? 3.322 -5.149 2.350 1.00 98.06 197 ARG A C 1
ATOM 1444 O O . ARG A 1 197 ? 4.217 -5.734 1.739 1.00 98.06 197 ARG A O 1
ATOM 1451 N N . TYR A 1 198 ? 2.452 -4.326 1.766 1.00 98.06 198 TYR A N 1
ATOM 1452 C CA . TYR A 1 198 ? 2.541 -3.982 0.351 1.00 98.06 198 TYR A CA 1
ATOM 1453 C C . TYR A 1 198 ? 3.883 -3.322 0.028 1.00 98.06 198 TYR A C 1
ATOM 1455 O O . TYR A 1 198 ? 4.579 -3.767 -0.883 1.00 98.06 198 TYR A O 1
ATOM 1463 N N . LEU A 1 199 ? 4.299 -2.322 0.807 1.00 97.94 199 LEU A N 1
ATOM 1464 C CA . LEU A 1 199 ? 5.572 -1.632 0.600 1.00 97.94 199 LEU A CA 1
ATOM 1465 C C . LEU A 1 199 ? 6.775 -2.560 0.757 1.00 97.94 199 LEU A C 1
ATOM 1467 O O . LEU A 1 199 ? 7.765 -2.396 0.047 1.00 97.94 199 LEU A O 1
ATOM 1471 N N . LYS A 1 200 ? 6.694 -3.561 1.637 1.00 98.06 200 LYS A N 1
ATOM 1472 C CA . LYS A 1 200 ? 7.713 -4.607 1.742 1.00 98.06 200 LYS A CA 1
ATOM 1473 C C . LYS A 1 200 ? 7.758 -5.488 0.489 1.00 98.06 200 LYS A C 1
ATOM 1475 O O . LYS A 1 200 ? 8.840 -5.717 -0.042 1.00 98.06 200 LYS A O 1
ATOM 1480 N N . ALA A 1 201 ? 6.612 -5.938 -0.017 1.00 97.75 201 ALA A N 1
ATOM 1481 C CA . ALA A 1 201 ? 6.562 -6.701 -1.265 1.00 97.75 201 ALA A CA 1
ATOM 1482 C C . ALA A 1 201 ? 7.074 -5.866 -2.454 1.00 97.75 201 ALA A C 1
ATOM 1484 O O . ALA A 1 201 ? 7.845 -6.351 -3.280 1.00 97.75 201 ALA A O 1
ATOM 1485 N N . ALA A 1 202 ? 6.716 -4.583 -2.509 1.00 97.19 202 ALA A N 1
ATOM 1486 C CA . ALA A 1 202 ? 7.213 -3.653 -3.513 1.00 97.19 202 ALA A CA 1
ATOM 1487 C C . ALA A 1 202 ? 8.733 -3.449 -3.397 1.00 97.19 202 ALA A C 1
ATOM 1489 O O . ALA A 1 202 ? 9.434 -3.479 -4.406 1.00 97.19 202 ALA A O 1
ATOM 1490 N N . ALA A 1 203 ? 9.259 -3.307 -2.178 1.00 97.56 203 ALA A N 1
ATOM 1491 C CA . ALA A 1 203 ? 10.693 -3.237 -1.901 1.00 97.56 203 ALA A CA 1
ATOM 1492 C C . ALA A 1 203 ? 11.450 -4.455 -2.439 1.00 97.56 203 ALA A C 1
ATOM 1494 O O . ALA A 1 203 ? 12.507 -4.300 -3.048 1.00 97.56 203 ALA A O 1
ATOM 1495 N N . GLU A 1 204 ? 10.890 -5.652 -2.270 1.00 97.38 204 GLU A N 1
ATOM 1496 C CA . GLU A 1 204 ? 11.451 -6.890 -2.814 1.00 97.38 204 GLU A CA 1
ATOM 1497 C C . GLU A 1 204 ? 11.421 -6.900 -4.351 1.00 97.38 204 GLU A C 1
ATOM 1499 O O . GLU A 1 204 ? 12.423 -7.244 -4.977 1.00 97.38 204 GLU A O 1
ATOM 1504 N N . VAL A 1 205 ? 10.321 -6.453 -4.969 1.00 96.94 205 VAL A N 1
ATOM 1505 C CA . VAL A 1 205 ? 10.179 -6.380 -6.436 1.00 96.94 205 VAL A CA 1
ATOM 1506 C C . VAL A 1 205 ? 11.150 -5.372 -7.060 1.00 96.94 205 VAL A C 1
ATOM 1508 O O . VAL A 1 205 ? 11.806 -5.682 -8.053 1.00 96.94 205 VAL A O 1
ATOM 1511 N N . PHE A 1 206 ? 11.273 -4.178 -6.480 1.00 95.62 206 PHE A N 1
ATOM 1512 C CA . PHE A 1 206 ? 12.221 -3.159 -6.935 1.00 95.62 206 PHE A CA 1
ATOM 1513 C C . PHE A 1 206 ? 13.652 -3.418 -6.438 1.00 95.62 206 PHE A C 1
ATOM 1515 O O . PHE A 1 206 ? 14.582 -2.735 -6.858 1.00 95.62 206 PHE A O 1
ATOM 1522 N N . GLY A 1 207 ? 13.868 -4.354 -5.514 1.00 95.75 207 GLY A N 1
ATOM 1523 C CA . GLY A 1 207 ? 15.158 -4.564 -4.853 1.00 95.75 207 GLY A CA 1
ATOM 1524 C C . GLY A 1 207 ? 15.705 -3.309 -4.159 1.00 95.75 207 GLY A C 1
ATOM 1525 O O . GLY A 1 207 ? 16.920 -3.113 -4.140 1.00 95.75 207 GLY A O 1
ATOM 1526 N N . SER A 1 208 ? 14.835 -2.416 -3.683 1.00 96.38 208 SER A N 1
ATOM 1527 C CA . SER A 1 208 ? 15.176 -1.126 -3.059 1.00 96.38 208 SER A CA 1
ATOM 1528 C C . SER A 1 208 ? 14.532 -1.013 -1.674 1.00 96.38 208 SER A C 1
ATOM 1530 O O . SER A 1 208 ? 13.516 -1.660 -1.434 1.00 96.38 208 SER A O 1
ATOM 1532 N N . PRO A 1 209 ? 15.065 -0.188 -0.754 1.00 97.38 209 PRO A N 1
ATOM 1533 C CA . PRO A 1 209 ? 14.441 0.047 0.545 1.00 97.38 209 PRO A CA 1
ATOM 1534 C C . PRO A 1 209 ? 12.984 0.517 0.422 1.00 97.38 209 PRO A C 1
ATOM 1536 O O . PRO A 1 209 ? 12.668 1.366 -0.410 1.00 97.38 209 PRO A O 1
ATOM 1539 N N . ALA A 1 210 ? 12.104 0.025 1.299 1.00 96.50 210 ALA A N 1
ATOM 1540 C CA . ALA A 1 210 ? 10.669 0.333 1.260 1.00 96.50 210 ALA A CA 1
ATOM 1541 C C . ALA A 1 210 ? 10.364 1.841 1.292 1.00 96.50 210 ALA A C 1
ATOM 1543 O O . ALA A 1 210 ? 9.470 2.301 0.590 1.00 96.50 210 ALA A O 1
ATOM 1544 N N . ALA A 1 211 ? 11.142 2.623 2.048 1.00 96.56 211 ALA A N 1
ATOM 1545 C CA . ALA A 1 211 ? 10.993 4.077 2.103 1.00 96.56 211 ALA A CA 1
ATOM 1546 C C . ALA A 1 211 ? 11.307 4.759 0.756 1.00 96.56 211 ALA A C 1
ATOM 1548 O O . ALA A 1 211 ? 10.601 5.682 0.356 1.00 96.56 211 ALA A O 1
ATOM 1549 N N . GLU A 1 212 ? 12.331 4.290 0.035 1.00 96.94 212 GLU A N 1
ATOM 1550 C CA . GLU A 1 212 ? 12.675 4.810 -1.295 1.00 96.94 212 GLU A CA 1
ATOM 1551 C C . GLU A 1 212 ? 11.629 4.413 -2.333 1.00 96.94 212 GLU A C 1
ATOM 1553 O O . GLU A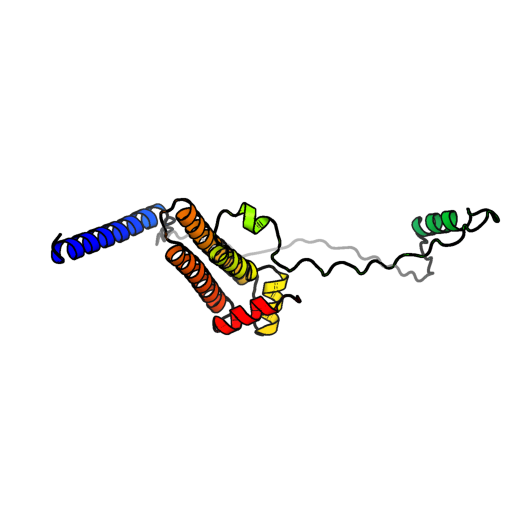 1 212 ? 11.251 5.232 -3.166 1.00 96.94 212 GLU A O 1
ATOM 1558 N N . VAL A 1 213 ? 11.123 3.178 -2.255 1.00 96.44 213 VAL A N 1
ATOM 1559 C CA . VAL A 1 213 ? 10.056 2.697 -3.139 1.00 96.44 213 VAL A CA 1
ATOM 1560 C C . VAL A 1 213 ? 8.764 3.472 -2.911 1.00 96.44 213 VAL A C 1
ATOM 1562 O O . VAL A 1 213 ? 8.163 3.922 -3.884 1.00 96.44 213 VAL A O 1
ATOM 1565 N N . LYS A 1 214 ? 8.370 3.695 -1.651 1.00 96.25 214 LYS A N 1
ATOM 1566 C CA . LYS A 1 214 ? 7.204 4.521 -1.310 1.00 96.25 214 LYS A CA 1
ATOM 1567 C C . LYS A 1 214 ? 7.331 5.911 -1.927 1.00 96.25 214 LYS A C 1
ATOM 1569 O O . LYS A 1 214 ? 6.469 6.313 -2.701 1.00 96.25 214 LYS A O 1
ATOM 1574 N N . LYS A 1 215 ? 8.451 6.591 -1.669 1.00 95.94 215 LYS A N 1
ATOM 1575 C CA . LYS A 1 215 ? 8.728 7.920 -2.225 1.00 95.94 215 LYS A CA 1
ATOM 1576 C C . LYS A 1 215 ? 8.694 7.916 -3.757 1.00 95.94 215 LYS A C 1
ATOM 1578 O O . LYS A 1 215 ? 8.099 8.797 -4.369 1.00 95.94 215 LYS A O 1
ATOM 1583 N N . ALA A 1 216 ? 9.297 6.914 -4.394 1.00 95.69 216 ALA A N 1
ATOM 1584 C CA . ALA A 1 216 ? 9.304 6.803 -5.847 1.00 95.69 216 ALA A CA 1
ATOM 1585 C C . ALA A 1 216 ? 7.894 6.605 -6.427 1.00 95.69 216 ALA A C 1
ATOM 1587 O O . ALA A 1 216 ? 7.591 7.207 -7.453 1.00 95.69 216 ALA A O 1
ATOM 1588 N N . LEU A 1 217 ? 7.039 5.805 -5.780 1.00 94.44 217 LEU A N 1
ATOM 1589 C CA . LEU A 1 217 ? 5.646 5.585 -6.186 1.00 94.44 217 LEU A CA 1
ATOM 1590 C C . LEU A 1 217 ? 4.776 6.835 -5.988 1.00 94.44 217 LEU A C 1
ATOM 1592 O O . LEU A 1 217 ? 3.979 7.161 -6.869 1.00 94.44 217 LEU A O 1
ATOM 1596 N N . GLU A 1 218 ? 4.946 7.545 -4.870 1.00 93.69 218 GLU A N 1
ATOM 1597 C CA . GLU A 1 218 ? 4.217 8.785 -4.563 1.00 93.69 218 GLU A CA 1
ATOM 1598 C C . GLU A 1 218 ? 4.556 9.905 -5.546 1.00 93.69 218 GLU A C 1
ATOM 1600 O O . GLU A 1 218 ? 3.678 10.635 -5.998 1.00 93.69 218 GLU A O 1
ATOM 1605 N N . GLU A 1 219 ? 5.828 10.031 -5.915 1.00 92.94 219 GLU A N 1
ATOM 1606 C CA . GLU A 1 219 ? 6.274 11.092 -6.809 1.00 92.94 219 GLU A CA 1
ATOM 1607 C C . GLU A 1 219 ? 6.268 10.689 -8.300 1.00 92.94 219 GLU A C 1
ATOM 1609 O O . GLU A 1 219 ? 6.767 11.449 -9.136 1.00 92.94 219 GLU A O 1
ATOM 1614 N N . ALA A 1 220 ? 5.835 9.475 -8.656 1.00 88.75 220 ALA A N 1
ATOM 1615 C CA . ALA A 1 220 ? 5.874 8.989 -10.040 1.00 88.75 220 ALA A CA 1
ATOM 1616 C C . ALA A 1 220 ? 4.799 9.613 -10.940 1.00 88.75 220 ALA A C 1
ATOM 1618 O O . ALA A 1 220 ? 4.973 9.628 -12.159 1.00 88.75 220 ALA A O 1
ATOM 1619 N N . LEU A 1 221 ? 3.713 10.131 -10.361 1.00 75.94 221 LEU A N 1
ATOM 1620 C CA . LEU A 1 221 ? 2.701 10.890 -11.088 1.00 75.94 221 LEU A CA 1
ATOM 1621 C C . LEU A 1 221 ? 2.845 12.382 -10.747 1.00 75.94 221 LEU A C 1
ATOM 1623 O O . LEU A 1 221 ? 2.976 12.710 -9.566 1.00 75.94 221 LEU A O 1
ATOM 1627 N N . PRO A 1 222 ? 2.852 13.287 -11.744 1.00 59.59 222 PRO A N 1
ATOM 1628 C CA . PRO A 1 222 ? 2.715 14.713 -11.471 1.00 59.59 222 PRO A CA 1
ATOM 1629 C C . PRO A 1 222 ? 1.350 14.967 -10.815 1.00 59.59 222 PRO A C 1
ATOM 1631 O O . PRO A 1 222 ? 0.359 14.357 -11.220 1.00 59.59 222 PRO A O 1
ATOM 1634 N N . ARG A 1 223 ? 1.340 15.818 -9.783 1.00 52.75 223 ARG A N 1
ATOM 1635 C CA . ARG A 1 223 ? 0.116 16.329 -9.154 1.00 52.75 223 ARG A CA 1
ATOM 1636 C C . ARG A 1 223 ? -0.537 17.366 -10.054 1.00 52.75 223 ARG A C 1
ATOM 1638 O O . ARG A 1 223 ? 0.231 18.173 -10.628 1.00 52.75 223 ARG A O 1
#

pLDDT: mean 73.4, std 22.66, range [32.03, 98.06]

Organism: NCBI:txid1192034